Protein 2IN3 (pdb70)

Organism: Nitrosomonas europaea (strain ATCC 19718 / CIP 103999 / KCTC 2705 / NBRC 14298) (NCBI:txid228410)

Sequence (202 aa):
EKPVLWYIADPCSWCWGFAPVIENIRQEEYSSAFLTVKIPGGTNTPLLPEKRAQILHHWHSVHITTGQPFTFENALPEGFIYDTEPACRGVVSVSLIEPEKVFPFFAAIQRAFYVGQEDVAQLAILKKLAVDLGIPESRFTPVFQSDEAKQRTLAGFQRVAQWGISGFPALVVESGTDRYLITTGYRPIEALLRQQLLDTWLQQHG

Foldseek 3Di:
DAWEKEFEDFLQQLVLLCLVLVVVCCVPCVVHYPYAYYAADDDWDDPVNVVVSVVSNVVSCVVRVRDFDPVCARPTVDIPTRQLLLLLLLLCCVVPVVCSSVLSNLLNCCVGPVVDNSSDPVVSQVSCVVVVHHSVSRVVSSPDPVSVVVSVVSNVVCVVVVQDAPRWIWIDDDPDIDTQDRGDDHNVSSCVSVVVCVVVPD

Structure (mmCIF, N/CA/C/O backbone):
data_2IN3
#
_entry.id   2IN3
#
_cell.length_a   48.844
_cell.length_b   59.642
_cell.length_c   84.450
_cell.angle_alpha   90.00
_cell.angle_beta   90.00
_cell.angle_gamma   90.00
#
_symmetry.space_group_name_H-M   'P 21 21 21'
#
loop_
_entity.id
_entity.type
_entity.pdbx_description
1 polymer 'Hypothetical protein'
2 non-polymer 'PHOSPHATE ION'
3 non-polymer 1,2-ETHANEDIOL
4 non-polymer GLYCEROL
5 water water
#
loop_
_atom_site.group_PDB
_atom_site.id
_atom_site.type_symbol
_atom_site.label_atom_id
_atom_site.label_alt_id
_atom_site.label_comp_id
_atom_site.label_asym_id
_atom_site.label_entity_id
_atom_site.label_seq_id
_atom_site.pdbx_PDB_ins_code
_atom_site.Cartn_x
_atom_site.Cartn_y
_atom_site.Cartn_z
_atom_site.occupancy
_atom_site.B_iso_or_equiv
_atom_site.auth_seq_id
_atom_site.auth_comp_id
_atom_site.auth_asym_id
_atom_site.auth_atom_id
_atom_site.pdbx_PDB_model_num
ATOM 1 N N . GLU A 1 6 ? 29.177 29.572 17.296 1.00 54.88 4 GLU A N 1
ATOM 2 C CA . GLU A 1 6 ? 29.213 30.965 16.732 1.00 54.99 4 GLU A CA 1
ATOM 3 C C . GLU A 1 6 ? 30.118 31.912 17.523 1.00 53.60 4 GLU A C 1
ATOM 4 O O . GLU A 1 6 ? 29.837 32.256 18.679 1.00 54.06 4 GLU A O 1
ATOM 10 N N . LYS A 1 7 ? 31.205 32.340 16.888 1.00 51.71 5 LYS A N 1
ATOM 11 C CA . LYS A 1 7 ? 32.147 33.231 17.523 1.00 49.94 5 LYS A CA 1
ATOM 12 C C . LYS A 1 7 ? 31.582 34.634 17.644 1.00 47.90 5 LYS A C 1
ATOM 13 O O . LYS A 1 7 ? 30.865 35.088 16.756 1.00 47.01 5 LYS A O 1
ATOM 19 N N . PRO A 1 8 ? 31.933 35.333 18.741 1.00 46.24 6 PRO A N 1
ATOM 20 C CA . PRO A 1 8 ? 31.642 36.743 18.846 1.00 45.37 6 PRO A CA 1
ATOM 21 C C . PRO A 1 8 ? 32.355 37.481 17.723 1.00 45.12 6 PRO A C 1
ATOM 22 O O . PRO A 1 8 ? 33.374 36.989 17.207 1.00 45.61 6 PRO A O 1
ATOM 26 N N . VAL A 1 9 ? 31.830 38.645 17.357 1.00 43.95 7 VAL A N 1
ATOM 27 C CA . VAL A 1 9 ? 32.407 39.438 16.285 1.00 43.70 7 VAL A CA 1
ATOM 28 C C . VAL A 1 9 ? 33.066 40.627 16.940 1.00 43.23 7 VAL A C 1
ATOM 29 O O . VAL A 1 9 ? 32.492 41.256 17.841 1.00 42.65 7 VAL A O 1
ATOM 33 N N . LEU A 1 10 ? 34.280 40.911 16.500 1.00 43.33 8 LEU A N 1
ATOM 34 C CA . LEU A 1 10 ? 35.007 42.087 16.945 1.00 42.48 8 LEU A CA 1
ATOM 35 C C . LEU A 1 10 ? 34.986 43.027 15.743 1.00 42.56 8 LEU A C 1
ATOM 36 O O . LEU A 1 10 ? 35.631 42.764 14.696 1.00 42.10 8 LEU A O 1
ATOM 41 N N . TRP A 1 11 ? 34.173 44.068 15.871 1.00 41.28 9 TRP A N 1
ATOM 42 C CA . TRP A 1 11 ? 34.077 45.112 14.847 1.00 42.27 9 TRP A CA 1
ATOM 43 C C . TRP A 1 11 ? 35.195 46.151 14.968 1.00 41.99 9 TRP A C 1
ATOM 44 O O . TRP A 1 11 ? 35.324 46.823 16.003 1.00 41.99 9 TRP A O 1
ATOM 55 N N . TYR A 1 12 ? 35.954 46.302 13.898 1.00 41.81 10 TYR A N 1
ATOM 56 C CA . TYR A 1 12 ? 36.923 47.377 13.784 1.00 43.21 10 TYR A CA 1
ATOM 57 C C . TYR A 1 12 ? 36.262 48.542 13.046 1.00 42.42 10 TYR A C 1
ATOM 58 O O . TYR A 1 12 ? 35.949 48.433 11.862 1.00 42.34 10 TYR A O 1
ATOM 67 N N . ILE A 1 13 ? 36.005 49.629 13.778 1.00 41.49 11 ILE A N 1
ATOM 68 C CA . ILE A 1 13 ? 35.246 50.741 13.241 1.00 41.66 11 ILE A CA 1
ATOM 69 C C . ILE A 1 13 ? 36.263 51.811 12.908 1.00 42.42 11 ILE A C 1
ATOM 70 O O . ILE A 1 13 ? 36.875 52.428 13.807 1.00 42.37 11 ILE A O 1
ATOM 75 N N . ALA A 1 14 ? 36.438 52.019 11.614 1.00 42.41 12 ALA A N 1
ATOM 76 C CA . ALA A 1 14 ? 37.591 52.777 11.105 1.00 42.77 12 ALA A CA 1
ATOM 77 C C . ALA A 1 14 ? 37.333 53.310 9.722 1.00 42.53 12 ALA A C 1
ATOM 78 O O . ALA A 1 14 ? 36.445 52.824 9.015 1.00 42.81 12 ALA A O 1
ATOM 80 N N . ASP A 1 15 ? 38.101 54.321 9.358 1.00 42.71 13 ASP A N 1
ATOM 81 C CA . ASP A 1 15 ? 38.045 54.932 8.047 1.00 43.67 13 ASP A CA 1
ATOM 82 C C . ASP A 1 15 ? 39.480 54.968 7.522 1.00 44.06 13 ASP A C 1
ATOM 83 O O . ASP A 1 15 ? 40.382 55.390 8.254 1.00 44.52 13 ASP A O 1
ATOM 88 N N . PRO A 1 16 ? 39.703 54.531 6.264 1.00 44.48 14 PRO A N 1
ATOM 89 C CA . PRO A 1 16 ? 41.033 54.545 5.625 1.00 45.25 14 PRO A CA 1
ATOM 90 C C . PRO A 1 16 ? 41.703 55.938 5.622 1.00 45.97 14 PRO A C 1
ATOM 91 O O . PRO A 1 16 ? 42.931 56.016 5.546 1.00 46.84 14 PRO A O 1
ATOM 103 N N . CYS A 1 18 ? 41.491 58.172 8.122 1.00 45.77 16 CYS A N 1
ATOM 104 C CA . CYS A 1 18 ? 41.700 58.553 9.498 1.00 45.15 16 CYS A CA 1
ATOM 105 C C . CYS A 1 18 ? 43.148 58.185 9.905 1.00 44.23 16 CYS A C 1
ATOM 106 O O . CYS A 1 18 ? 43.543 57.027 9.789 1.00 44.08 16 CYS A O 1
ATOM 109 N N . SER A 1 19 ? 43.939 59.180 10.324 1.00 42.78 17 SER A N 1
ATOM 110 C CA . SER A 1 19 ? 45.379 58.988 10.504 1.00 41.83 17 SER A CA 1
ATOM 111 C C . SER A 1 19 ? 45.683 58.094 11.692 1.00 41.87 17 SER A C 1
ATOM 112 O O . SER A 1 19 ? 46.577 57.281 11.619 1.00 41.53 17 SER A O 1
ATOM 115 N N . TRP A 1 20 ? 44.948 58.243 12.789 1.00 41.94 18 TRP A N 1
ATOM 116 C CA . TRP A 1 20 ? 45.142 57.338 13.933 1.00 42.71 18 TRP A CA 1
ATOM 117 C C . TRP A 1 20 ? 44.749 55.898 13.630 1.00 43.17 18 TRP A C 1
ATOM 118 O O . TRP A 1 20 ? 45.245 54.959 14.290 1.00 43.12 18 TRP A O 1
ATOM 129 N N . CYS A 1 21 ? 43.854 55.713 12.652 1.00 44.13 19 CYS A N 1
ATOM 130 C CA . CYS A 1 21 ? 43.547 54.366 12.142 1.00 43.65 19 CYS A CA 1
ATOM 131 C C . CYS A 1 21 ? 44.784 53.783 11.461 1.00 44.80 19 CYS A C 1
ATOM 132 O O . CYS A 1 21 ? 45.115 52.585 11.656 1.00 44.83 19 CYS A O 1
ATOM 135 N N . TRP A 1 22 ? 45.477 54.593 10.652 1.00 43.19 20 TRP A N 1
ATOM 136 C CA . TRP A 1 22 ? 46.773 54.143 10.103 1.00 43.18 20 TRP A CA 1
ATOM 137 C C . TRP A 1 22 ? 47.804 53.901 11.226 1.00 43.49 20 TRP A C 1
ATOM 138 O O . TRP A 1 22 ? 48.557 52.931 11.177 1.00 42.92 20 TRP A O 1
ATOM 149 N N . GLY A 1 23 ? 47.830 54.757 12.251 1.00 42.10 21 GLY A N 1
ATOM 150 C CA . GLY A 1 23 ? 48.713 54.498 13.406 1.00 42.64 21 GLY A CA 1
ATOM 151 C C . GLY A 1 23 ? 48.426 53.138 14.044 1.00 43.53 21 GLY A C 1
ATOM 152 O O . GLY A 1 23 ? 49.326 52.460 14.556 1.00 42.70 21 GLY A O 1
ATOM 153 N N . PHE A 1 24 ? 47.161 52.754 14.009 1.00 43.36 22 PHE A N 1
ATOM 154 C CA . PHE A 1 24 ? 46.661 51.571 14.715 1.00 44.84 22 PHE A CA 1
ATOM 155 C C . PHE A 1 24 ? 46.733 50.331 13.823 1.00 44.92 22 PHE A C 1
ATOM 156 O O . PHE A 1 24 ? 46.497 49.215 14.308 1.00 46.37 22 PHE A O 1
ATOM 164 N N . ALA A 1 25 ? 47.049 50.503 12.535 1.00 44.76 23 ALA A N 1
ATOM 165 C CA . ALA A 1 25 ? 47.072 49.321 11.627 1.00 46.55 23 ALA A CA 1
ATOM 166 C C . ALA A 1 25 ? 47.941 48.139 12.155 1.00 47.44 23 ALA A C 1
ATOM 167 O O . ALA A 1 25 ? 47.493 46.979 12.098 1.00 48.16 23 ALA A O 1
ATOM 169 N N . PRO A 1 26 ? 49.167 48.412 12.674 1.00 47.27 24 PRO A N 1
ATOM 170 C CA . PRO A 1 26 ? 49.931 47.291 13.242 1.00 46.44 24 PRO A CA 1
ATOM 171 C C . PRO A 1 26 ? 49.267 46.616 14.449 1.00 46.06 24 PRO A C 1
ATOM 172 O O . PRO A 1 26 ? 49.487 45.425 14.687 1.00 44.90 24 PRO A O 1
ATOM 176 N N . VAL A 1 27 ? 48.482 47.374 15.223 1.00 45.94 25 VAL A N 1
ATOM 177 C CA . VAL A 1 27 ? 47.867 46.852 16.447 1.00 44.47 25 VAL A CA 1
ATOM 178 C C . VAL A 1 27 ? 46.707 45.930 16.061 1.00 44.22 25 VAL A C 1
ATOM 179 O O . VAL A 1 27 ? 46.586 44.795 16.541 1.00 43.66 25 VAL A O 1
ATOM 183 N N . ILE A 1 28 ? 45.845 46.396 15.176 1.00 44.67 26 ILE A N 1
ATOM 184 C CA . ILE A 1 28 ? 44.739 45.531 14.739 1.00 45.98 26 ILE A CA 1
ATOM 185 C C . ILE A 1 28 ? 45.230 44.303 13.943 1.00 45.14 26 ILE A C 1
ATOM 186 O O . ILE A 1 28 ? 44.644 43.213 14.050 1.00 44.81 26 ILE A O 1
ATOM 191 N N . GLU A 1 29 ? 46.346 44.433 13.207 1.00 45.81 27 GLU A N 1
ATOM 192 C CA . GLU A 1 29 ? 46.975 43.260 12.551 1.00 46.10 27 GLU A CA 1
ATOM 193 C C . GLU A 1 29 ? 47.361 42.187 13.617 1.00 44.72 27 GLU A C 1
ATOM 194 O O . GLU A 1 29 ? 47.077 40.986 13.452 1.00 43.85 27 GLU A O 1
ATOM 200 N N . ASN A 1 30 ? 48.030 42.626 14.673 1.00 44.08 28 ASN A N 1
ATOM 201 C CA . ASN A 1 30 ? 48.423 41.709 15.742 1.00 44.93 28 ASN A CA 1
ATOM 202 C C . ASN A 1 30 ? 47.225 41.065 16.422 1.00 44.51 28 ASN A C 1
ATOM 203 O O . ASN A 1 30 ? 47.220 39.854 16.673 1.00 43.96 28 ASN A O 1
ATOM 208 N N . ILE A 1 31 ? 46.195 41.877 16.698 1.00 44.41 29 ILE A N 1
ATOM 209 C CA . ILE A 1 31 ? 44.960 41.372 17.305 1.00 44.77 29 ILE A CA 1
ATOM 210 C C . ILE A 1 31 ? 44.332 40.279 16.415 1.00 44.94 29 ILE A C 1
ATOM 211 O O . ILE A 1 31 ? 44.018 39.174 16.887 1.00 44.15 29 ILE A O 1
ATOM 216 N N . ARG A 1 32 ? 44.165 40.584 15.132 1.00 44.83 30 ARG A N 1
ATOM 217 C CA . ARG A 1 32 ? 43.712 39.566 14.143 1.00 47.92 30 ARG A CA 1
ATOM 218 C C . ARG A 1 32 ? 44.572 38.336 14.141 1.00 48.31 30 ARG A C 1
ATOM 219 O O . ARG A 1 32 ? 44.075 37.221 14.009 1.00 50.61 30 ARG A O 1
ATOM 227 N N . GLN A 1 33 ? 45.881 38.510 14.220 1.00 49.48 31 GLN A N 1
ATOM 228 C CA . GLN A 1 33 ? 46.753 37.350 14.184 1.00 50.27 31 GLN A CA 1
ATOM 229 C C . GLN A 1 33 ? 46.551 36.501 15.451 1.00 48.27 31 GLN A C 1
ATOM 230 O O . GLN A 1 33 ? 46.500 35.281 15.351 1.00 50.03 31 GLN A O 1
ATOM 236 N N . GLU A 1 34 ? 46.361 37.150 16.600 1.00 45.16 32 GLU A N 1
ATOM 237 C CA A GLU A 1 34 ? 46.358 36.457 17.883 0.50 44.66 32 GLU A CA 1
ATOM 238 C CA B GLU A 1 34 ? 46.365 36.455 17.896 0.50 44.82 32 GLU A CA 1
ATOM 239 C C . GLU A 1 34 ? 44.985 35.906 18.289 1.00 44.39 32 GLU A C 1
ATOM 240 O O . GLU A 1 34 ? 44.889 34.804 18.865 1.00 42.91 32 GLU A O 1
ATOM 251 N N . TYR A 1 35 ? 43.926 36.652 17.974 1.00 42.12 33 TYR A N 1
ATOM 252 C CA . TYR A 1 35 ? 42.593 36.333 18.476 1.00 42.86 33 TYR A CA 1
ATOM 253 C C . TYR A 1 35 ? 41.612 35.684 17.495 1.00 43.48 33 TYR A C 1
ATOM 254 O O . TYR A 1 35 ? 40.468 35.414 17.874 1.00 44.75 33 TYR A O 1
ATOM 263 N N A SER A 1 36 ? 42.042 35.414 16.263 0.50 43.95 34 SER A N 1
ATOM 264 N N B SER A 1 36 ? 42.060 35.425 16.267 0.50 43.93 34 SER A N 1
ATOM 265 C CA A SER A 1 36 ? 41.090 34.995 15.215 0.50 43.96 34 SER A CA 1
ATOM 266 C CA B SER A 1 36 ? 41.166 34.965 15.191 0.50 44.00 34 SER A CA 1
ATOM 267 C C A SER A 1 36 ? 40.491 33.596 15.387 0.50 44.12 34 SER A C 1
ATOM 268 C C B SER A 1 36 ? 40.401 33.695 15.544 0.50 44.11 34 SER A C 1
ATOM 269 O O A SER A 1 36 ? 39.546 33.228 14.675 0.50 43.82 34 SER A O 1
ATOM 270 O O B SER A 1 36 ? 39.264 33.503 15.100 0.50 44.25 34 SER A O 1
ATOM 275 N N . ALA A 1 37 ? 41.027 32.813 16.321 1.00 44.19 35 ALA A N 1
ATOM 276 C CA . ALA A 1 37 ? 40.412 31.549 16.685 1.00 44.05 35 ALA A CA 1
ATOM 277 C C . ALA A 1 37 ? 39.226 31.760 17.628 1.00 44.73 35 ALA A C 1
ATOM 278 O O . ALA A 1 37 ? 38.392 30.873 17.766 1.00 45.21 35 ALA A O 1
ATOM 280 N N . PHE A 1 38 ? 39.122 32.948 18.217 1.00 44.63 36 PHE A N 1
ATOM 281 C CA . PHE A 1 38 ? 38.176 33.214 19.304 1.00 45.55 36 PHE A CA 1
ATOM 282 C C . PHE A 1 38 ? 37.189 34.344 18.998 1.00 45.32 36 PHE A C 1
ATOM 283 O O . PHE A 1 38 ? 36.109 34.402 19.591 1.00 45.79 36 PHE A O 1
ATOM 291 N N . LEU A 1 39 ? 37.576 35.231 18.085 1.00 44.75 37 LEU A N 1
ATOM 292 C CA . LEU A 1 39 ? 36.751 36.366 17.676 1.00 44.90 37 LEU A CA 1
ATOM 293 C C . LEU A 1 39 ? 36.781 36.476 16.153 1.00 45.75 37 LEU A C 1
ATOM 294 O O . LEU A 1 39 ? 37.829 36.278 15.542 1.00 46.01 37 LEU A O 1
ATOM 299 N N . THR A 1 40 ? 35.645 36.763 15.518 1.00 44.92 38 THR A N 1
ATOM 300 C CA . THR A 1 40 ? 35.692 37.041 14.075 1.00 45.20 38 THR A CA 1
ATOM 301 C C . THR A 1 40 ? 35.871 38.533 13.903 1.00 45.67 38 THR A C 1
ATOM 302 O O . THR A 1 40 ? 35.002 39.303 14.318 1.00 46.18 38 THR A O 1
ATOM 306 N N . VAL A 1 41 ? 36.995 38.934 13.317 1.00 45.23 39 VAL A N 1
ATOM 307 C CA . VAL A 1 41 ? 37.372 40.359 13.286 1.00 44.65 39 VAL A CA 1
ATOM 308 C C . VAL A 1 41 ? 36.933 40.921 11.942 1.00 43.94 39 VAL A C 1
ATOM 309 O O . VAL A 1 41 ? 37.298 40.381 10.892 1.00 42.77 39 VAL A O 1
ATOM 313 N N . LYS A 1 42 ? 36.083 41.952 11.975 1.00 42.77 40 LYS A N 1
ATOM 314 C CA . LYS A 1 42 ? 35.470 42.478 10.742 1.00 43.17 40 LYS A CA 1
ATOM 315 C C . LYS A 1 42 ? 35.565 44.004 10.719 1.00 43.07 40 LYS A C 1
ATOM 316 O O . LYS A 1 42 ? 35.705 44.601 11.754 1.00 43.33 40 LYS A O 1
ATOM 322 N N . ILE A 1 43 ? 35.496 44.631 9.541 1.00 43.40 41 ILE A N 1
ATOM 323 C CA . ILE A 1 43 ? 35.590 46.106 9.482 1.00 43.52 41 ILE A CA 1
ATOM 324 C C . ILE A 1 43 ? 34.191 46.655 9.237 1.00 43.58 41 ILE A C 1
ATOM 325 O O . ILE A 1 43 ? 33.451 46.125 8.394 1.00 41.74 41 ILE A O 1
ATOM 338 N N . PRO A 1 45 ? 33.311 50.263 8.148 1.00 42.13 43 PRO A N 1
ATOM 339 C CA . PRO A 1 45 ? 33.803 51.600 7.795 1.00 41.54 43 PRO A CA 1
ATOM 340 C C . PRO A 1 45 ? 32.914 52.727 8.386 1.00 40.97 43 PRO A C 1
ATOM 341 O O . PRO A 1 45 ? 31.688 52.699 8.236 1.00 40.27 43 PRO A O 1
ATOM 345 N N . GLY A 1 46 ? 33.543 53.691 9.066 1.00 40.46 44 GLY A N 1
ATOM 346 C CA . GLY A 1 46 ? 32.829 54.825 9.691 1.00 41.66 44 GLY A CA 1
ATOM 347 C C . GLY A 1 46 ? 33.838 55.728 10.406 1.00 43.02 44 GLY A C 1
ATOM 348 O O . GLY A 1 46 ? 35.067 55.450 10.392 1.00 44.00 44 GLY A O 1
ATOM 349 N N . GLY A 1 51 ? 31.812 62.141 4.183 1.00 57.42 49 GLY A N 1
ATOM 350 C CA . GLY A 1 51 ? 31.360 62.570 2.846 1.00 57.29 49 GLY A CA 1
ATOM 351 C C . GLY A 1 51 ? 31.374 64.077 2.620 1.00 57.31 49 GLY A C 1
ATOM 352 O O . GLY A 1 51 ? 30.667 64.804 3.319 1.00 57.97 49 GLY A O 1
ATOM 353 N N . THR A 1 52 ? 32.161 64.552 1.640 1.00 56.84 50 THR A N 1
ATOM 354 C CA . THR A 1 52 ? 32.209 65.990 1.285 1.00 55.86 50 THR A CA 1
ATOM 355 C C . THR A 1 52 ? 32.615 66.337 -0.165 1.00 55.31 50 THR A C 1
ATOM 356 O O . THR A 1 52 ? 33.202 65.518 -0.879 1.00 54.87 50 THR A O 1
ATOM 360 N N . ASN A 1 53 ? 32.296 67.567 -0.577 1.00 54.19 51 ASN A N 1
ATOM 361 C CA . ASN A 1 53 ? 32.676 68.076 -1.900 1.00 53.65 51 ASN A CA 1
ATOM 362 C C . ASN A 1 53 ? 33.160 69.519 -1.950 1.00 52.61 51 ASN A C 1
ATOM 363 O O . ASN A 1 53 ? 33.053 70.188 -2.982 1.00 52.57 51 ASN A O 1
ATOM 368 N N . THR A 1 54 ? 33.697 70.000 -0.835 1.00 51.47 52 THR A N 1
ATOM 369 C CA . THR A 1 54 ? 34.284 71.341 -0.787 1.00 50.26 52 THR A CA 1
ATOM 370 C C . THR A 1 54 ? 35.769 71.209 -0.439 1.00 49.24 52 THR A C 1
ATOM 371 O O . THR A 1 54 ? 36.149 70.297 0.302 1.00 48.18 52 THR A O 1
ATOM 375 N N . PRO A 1 55 ? 36.618 72.086 -1.009 1.00 48.19 53 PRO A N 1
ATOM 376 C CA . PRO A 1 55 ? 38.042 72.044 -0.682 1.00 47.68 53 PRO A CA 1
ATOM 377 C C . PRO A 1 55 ? 38.325 72.102 0.818 1.00 46.70 53 PRO A C 1
ATOM 378 O O . PRO A 1 55 ? 37.579 72.713 1.593 1.00 45.66 53 PRO A O 1
ATOM 382 N N . LEU A 1 56 ? 39.392 71.419 1.204 1.00 46.97 54 LEU A N 1
ATOM 383 C CA . LEU A 1 56 ? 39.900 71.424 2.563 1.00 46.25 54 LEU A CA 1
ATOM 384 C C . LEU A 1 56 ? 40.394 72.837 2.916 1.00 45.96 54 LEU A C 1
ATOM 385 O O . LEU A 1 56 ? 41.156 73.438 2.151 1.00 45.68 54 LEU A O 1
ATOM 390 N N . LEU A 1 57 ? 39.925 73.383 4.040 1.00 45.11 55 LEU A N 1
ATOM 391 C CA . LEU A 1 57 ? 40.355 74.709 4.497 1.00 44.03 55 LEU A CA 1
ATOM 392 C C . LEU A 1 57 ? 41.726 74.668 5.196 1.00 43.52 55 LEU A C 1
ATOM 393 O O . LEU A 1 57 ? 42.056 73.669 5.809 1.00 42.89 55 LEU A O 1
ATOM 398 N N . PRO A 1 58 ? 42.524 75.760 5.102 1.00 43.11 56 PRO A N 1
ATOM 399 C CA . PRO A 1 58 ? 43.902 75.781 5.624 1.00 42.82 56 PRO A CA 1
ATOM 400 C C . PRO A 1 58 ? 44.037 75.396 7.095 1.00 42.82 56 PRO A C 1
ATOM 401 O O . PRO A 1 58 ? 44.949 74.644 7.427 1.00 43.18 56 PRO A O 1
ATOM 405 N N . GLU A 1 59 ? 43.163 75.930 7.954 1.00 42.93 57 GLU A N 1
ATOM 406 C CA . GLU A 1 59 ? 43.168 75.636 9.399 1.00 42.64 57 GLU A CA 1
ATOM 407 C C . GLU A 1 59 ? 42.921 74.168 9.662 1.00 41.69 57 GLU A C 1
ATOM 408 O O . GLU A 1 59 ? 43.584 73.543 10.511 1.00 40.30 57 GLU A O 1
ATOM 414 N N . LYS A 1 60 ? 41.949 73.623 8.935 1.00 40.99 58 LYS A N 1
ATOM 415 C CA . LYS A 1 60 ? 41.611 72.207 9.046 1.00 41.02 58 LYS A CA 1
ATOM 416 C C . LYS A 1 60 ? 42.761 71.347 8.528 1.00 40.34 58 LYS A C 1
ATOM 417 O O . LYS A 1 60 ? 43.119 70.328 9.136 1.00 39.60 58 LYS A O 1
ATOM 423 N N . ARG A 1 61 ? 43.364 71.758 7.416 1.00 39.91 59 ARG A N 1
ATOM 424 C CA . ARG A 1 61 ? 44.530 71.016 6.893 1.00 40.04 59 ARG A CA 1
ATOM 425 C C . ARG A 1 61 ? 45.678 70.978 7.931 1.00 39.08 59 ARG A C 1
ATOM 426 O O . ARG A 1 61 ? 46.306 69.951 8.127 1.00 39.40 59 ARG A O 1
ATOM 434 N N . ALA A 1 62 ? 45.943 72.101 8.581 1.00 38.96 60 ALA A N 1
ATOM 435 C CA . ALA A 1 62 ? 47.010 72.136 9.601 1.00 40.07 60 ALA A CA 1
ATOM 436 C C . ALA A 1 62 ? 46.689 71.216 10.787 1.00 40.66 60 ALA A C 1
ATOM 437 O O . ALA A 1 62 ? 47.582 70.577 11.341 1.00 41.32 60 ALA A O 1
ATOM 439 N N . GLN A 1 63 ? 45.422 71.152 11.185 1.00 41.60 61 GLN A N 1
ATOM 440 C CA . GLN A 1 63 ? 45.022 70.232 12.254 1.00 42.95 61 GLN A CA 1
ATOM 441 C C . GLN A 1 63 ? 45.312 68.809 11.847 1.00 42.97 61 GLN A C 1
ATOM 442 O O . GLN A 1 63 ? 45.843 68.027 12.629 1.00 43.16 61 GLN A O 1
ATOM 448 N N . ILE A 1 64 ? 44.949 68.461 10.616 1.00 43.00 62 ILE A N 1
ATOM 449 C CA . ILE A 1 64 ? 45.125 67.092 10.139 1.00 42.91 62 ILE A CA 1
ATOM 450 C C . ILE A 1 64 ? 46.617 66.736 10.101 1.00 42.92 62 ILE A C 1
ATOM 451 O O . ILE A 1 64 ? 47.033 65.662 10.570 1.00 43.18 62 ILE A O 1
ATOM 456 N N . LEU A 1 65 ? 47.428 67.654 9.584 1.00 42.35 63 LEU A N 1
ATOM 457 C CA . LEU A 1 65 ? 48.860 67.400 9.496 1.00 42.38 63 LEU A CA 1
ATOM 458 C C . LEU A 1 65 ? 49.504 67.245 10.890 1.00 41.97 63 LEU A C 1
ATOM 459 O O . LEU A 1 65 ? 50.434 66.477 11.052 1.00 41.73 63 LEU A O 1
ATOM 464 N N . HIS A 1 66 ? 49.003 67.976 11.889 1.00 42.04 64 HIS A N 1
ATOM 465 C CA . HIS A 1 66 ? 49.498 67.797 13.244 1.00 42.47 64 HIS A CA 1
ATOM 466 C C . HIS A 1 66 ? 49.194 66.364 13.694 1.00 43.16 64 HIS A C 1
ATOM 467 O O . HIS A 1 66 ? 50.048 65.722 14.316 1.00 41.51 64 HIS A O 1
ATOM 474 N N . HIS A 1 67 ? 47.993 65.863 13.357 1.00 43.47 65 HIS A N 1
ATOM 475 C CA . HIS A 1 67 ? 47.638 64.472 13.676 1.00 45.06 65 HIS A CA 1
ATOM 476 C C . HIS A 1 67 ? 48.615 63.496 13.003 1.00 45.33 65 HIS A C 1
ATOM 477 O O . HIS A 1 67 ? 49.079 62.561 13.644 1.00 45.20 65 HIS A O 1
ATOM 484 N N . TRP A 1 68 ? 48.952 63.735 11.731 1.00 45.19 66 TRP A N 1
ATOM 485 C CA . TRP A 1 68 ? 49.888 62.871 11.014 1.00 44.47 66 TRP A CA 1
ATOM 486 C C . TRP A 1 68 ? 51.253 62.838 11.707 1.00 44.52 66 TRP A C 1
ATOM 487 O O . TRP A 1 68 ? 51.807 61.783 11.968 1.00 45.53 66 TRP A O 1
ATOM 498 N N . HIS A 1 69 ? 51.804 64.002 12.004 1.00 43.53 67 HIS A N 1
ATOM 499 C CA . HIS A 1 69 ? 53.038 64.052 12.782 1.00 43.88 67 HIS A CA 1
ATOM 500 C C . HIS A 1 69 ? 52.929 63.271 14.114 1.00 44.42 67 HIS A C 1
ATOM 501 O O . HIS A 1 69 ? 53.813 62.472 14.423 1.00 45.42 67 HIS A O 1
ATOM 508 N N . SER A 1 70 ? 51.853 63.482 14.893 1.00 45.50 68 SER A N 1
ATOM 509 C CA . SER A 1 70 ? 51.646 62.735 16.138 1.00 44.77 68 SER A CA 1
ATOM 510 C C . SER A 1 70 ? 51.646 61.248 15.928 1.00 44.70 68 SER A C 1
ATOM 511 O O . SER A 1 70 ? 52.282 60.528 16.706 1.00 44.77 68 SER A O 1
ATOM 514 N N . VAL A 1 71 ? 50.914 60.798 14.905 1.00 45.15 69 VAL A N 1
ATOM 515 C CA . VAL A 1 71 ? 50.823 59.368 14.568 1.00 45.34 69 VAL A CA 1
ATOM 516 C C . VAL A 1 71 ? 52.218 58.839 14.204 1.00 45.05 69 VAL A C 1
ATOM 517 O O . VAL A 1 71 ? 52.662 57.790 14.695 1.00 44.29 69 VAL A O 1
ATOM 521 N N . HIS A 1 72 ? 52.902 59.582 13.345 1.00 44.51 70 HIS A N 1
ATOM 522 C CA . HIS A 1 72 ? 54.223 59.153 12.896 1.00 45.81 70 HIS A CA 1
ATOM 523 C C . HIS A 1 72 ? 55.200 58.983 14.060 1.00 45.75 70 HIS A C 1
ATOM 524 O O . HIS A 1 72 ? 55.844 57.947 14.192 1.00 44.90 70 HIS A O 1
ATOM 531 N N . ILE A 1 73 ? 55.301 59.986 14.930 1.00 45.99 71 ILE A N 1
ATOM 532 C CA . ILE A 1 73 ? 56.307 59.883 15.986 1.00 47.31 71 ILE A CA 1
ATOM 533 C C . ILE A 1 73 ? 55.912 58.908 17.094 1.00 47.07 71 ILE A C 1
ATOM 534 O O . ILE A 1 73 ? 56.780 58.318 17.728 1.00 46.35 71 ILE A O 1
ATOM 539 N N . THR A 1 74 ? 54.609 58.686 17.278 1.00 46.57 72 THR A N 1
ATOM 540 C CA . THR A 1 74 ? 54.098 57.773 18.303 1.00 46.91 72 THR A CA 1
ATOM 541 C C . THR A 1 74 ? 54.181 56.301 17.875 1.00 46.87 72 THR A C 1
ATOM 542 O O . THR A 1 74 ? 54.514 55.417 18.690 1.00 46.43 72 THR A O 1
ATOM 546 N N . THR A 1 75 ? 53.903 56.053 16.608 1.00 46.30 73 THR A N 1
ATOM 547 C CA . THR A 1 75 ? 53.735 54.691 16.101 1.00 46.22 73 THR A CA 1
ATOM 548 C C . THR A 1 75 ? 54.779 54.277 15.072 1.00 47.12 73 THR A C 1
ATOM 549 O O . THR A 1 75 ? 54.913 53.077 14.758 1.00 47.60 73 THR A O 1
ATOM 553 N N . GLY A 1 76 ? 55.474 55.253 14.495 1.00 46.22 74 GLY A N 1
ATOM 554 C CA . GLY A 1 76 ? 56.390 54.932 13.419 1.00 46.71 74 GLY A CA 1
ATOM 555 C C . GLY A 1 76 ? 55.762 54.694 12.054 1.00 46.98 74 GLY A C 1
ATOM 556 O O . GLY A 1 76 ? 56.502 54.437 11.102 1.00 47.30 74 GLY A O 1
ATOM 557 N N . GLN A 1 77 ? 54.426 54.781 11.929 1.00 46.16 75 GLN A N 1
ATOM 558 C CA . GLN A 1 77 ? 53.761 54.559 10.637 1.00 46.96 75 GLN A CA 1
ATOM 559 C C . GLN A 1 77 ? 54.140 55.696 9.686 1.00 47.44 75 GLN A C 1
ATOM 560 O O . GLN A 1 77 ? 54.254 56.830 10.125 1.00 47.67 75 GLN A O 1
ATOM 566 N N . PRO A 1 78 ? 54.434 55.367 8.411 1.00 47.51 76 PRO A N 1
ATOM 567 C CA . PRO A 1 78 ? 55.002 56.379 7.501 1.00 47.63 76 PRO A CA 1
ATOM 568 C C . PRO A 1 78 ? 53.943 57.362 6.944 1.00 47.22 76 PRO A C 1
ATOM 569 O O . PRO A 1 78 ? 52.778 56.999 6.757 1.00 46.78 76 PRO A O 1
ATOM 573 N N . PHE A 1 79 ? 54.380 58.594 6.674 1.00 46.78 77 PHE A N 1
ATOM 574 C CA . PHE A 1 79 ? 53.582 59.597 5.955 1.00 46.63 77 PHE A CA 1
ATOM 575 C C . PHE A 1 79 ? 54.543 60.350 5.047 1.00 46.20 77 PHE A C 1
ATOM 576 O O . PHE A 1 79 ? 55.685 60.555 5.413 1.00 45.82 77 PHE A O 1
ATOM 584 N N . THR A 1 80 ? 54.072 60.753 3.871 1.00 45.74 78 THR A N 1
ATOM 585 C CA . THR A 1 80 ? 54.823 61.650 2.992 1.00 45.69 78 THR A CA 1
ATOM 586 C C . THR A 1 80 ? 54.311 63.054 3.213 1.00 45.59 78 THR A C 1
ATOM 587 O O . THR A 1 80 ? 53.174 63.373 2.879 1.00 44.86 78 THR A O 1
ATOM 591 N N . PHE A 1 81 ? 55.140 63.872 3.854 1.00 45.49 79 PHE A N 1
ATOM 592 C CA . PHE A 1 81 ? 54.705 65.182 4.281 1.00 45.82 79 PHE A CA 1
ATOM 593 C C . PHE A 1 81 ? 54.912 66.197 3.178 1.00 46.68 79 PHE A C 1
ATOM 594 O O . PHE A 1 81 ? 54.173 67.176 3.094 1.00 47.12 79 PHE A O 1
ATOM 602 N N . GLU A 1 82 ? 55.916 65.959 2.336 1.00 47.25 80 GLU A N 1
ATOM 603 C CA . GLU A 1 82 ? 56.242 66.876 1.240 1.00 48.14 80 GLU A CA 1
ATOM 604 C C . GLU A 1 82 ? 55.046 66.957 0.282 1.00 47.59 80 GLU A C 1
ATOM 605 O O . GLU A 1 82 ? 54.575 65.939 -0.219 1.00 47.57 80 GLU A O 1
ATOM 611 N N . ASN A 1 83 ? 54.566 68.179 0.054 1.00 47.30 81 ASN A N 1
ATOM 612 C CA . ASN A 1 83 ? 53.357 68.452 -0.739 1.00 47.87 81 ASN A CA 1
ATOM 613 C C . ASN A 1 83 ? 52.073 67.711 -0.340 1.00 47.23 81 ASN A C 1
ATOM 614 O O . ASN A 1 83 ? 51.176 67.548 -1.163 1.00 47.77 81 ASN A O 1
ATOM 619 N N . ALA A 1 84 ? 51.994 67.287 0.922 1.00 46.95 82 ALA A N 1
ATOM 620 C CA . ALA A 1 84 ? 50.778 66.695 1.504 1.00 46.39 82 ALA A CA 1
ATOM 621 C C . ALA A 1 84 ? 49.558 67.595 1.333 1.00 46.83 82 ALA A C 1
ATOM 622 O O . ALA A 1 84 ? 49.653 68.836 1.422 1.00 45.45 82 ALA A O 1
ATOM 624 N N . LEU A 1 85 ? 48.415 66.955 1.072 1.00 46.44 83 LEU A N 1
ATOM 625 C CA . LEU A 1 85 ? 47.121 67.641 1.026 1.00 47.06 83 LEU A CA 1
ATOM 626 C C . LEU A 1 85 ? 47.183 68.992 0.303 1.00 47.11 83 LEU A C 1
ATOM 627 O O . LEU A 1 85 ? 46.983 70.032 0.941 1.00 47.36 83 LEU A O 1
ATOM 632 N N . PRO A 1 86 ? 47.436 68.983 -1.030 1.00 47.65 84 PRO A N 1
ATOM 633 C CA . PRO A 1 86 ? 47.600 70.225 -1.795 1.00 47.72 84 PRO A CA 1
ATOM 634 C C . PRO A 1 86 ? 46.292 70.991 -1.812 1.00 48.22 84 PRO A C 1
ATOM 635 O O . PRO A 1 86 ? 45.233 70.386 -1.669 1.00 47.87 84 PRO A O 1
ATOM 639 N N . GLU A 1 87 ? 46.351 72.306 -1.993 1.00 48.31 85 GLU A N 1
ATOM 640 C CA . GLU A 1 87 ? 45.125 73.092 -1.989 1.00 49.12 85 GLU A CA 1
ATOM 641 C C . GLU A 1 87 ? 44.257 72.682 -3.184 1.00 49.02 85 GLU A C 1
ATOM 642 O O . GLU A 1 87 ? 44.749 72.499 -4.306 1.00 49.03 85 GLU A O 1
ATOM 648 N N . GLY A 1 88 ? 42.968 72.514 -2.921 1.00 48.84 86 GLY A N 1
ATOM 649 C CA . GLY A 1 88 ? 42.048 72.044 -3.934 1.00 48.63 86 GLY A CA 1
ATOM 650 C C . GLY A 1 88 ? 41.657 70.620 -3.624 1.00 48.65 86 GLY A C 1
ATOM 651 O O . GLY A 1 88 ? 40.656 70.124 -4.132 1.00 48.65 86 GLY A O 1
ATOM 652 N N . PHE A 1 89 ? 42.444 69.954 -2.780 1.00 48.24 87 PHE A N 1
ATOM 653 C CA . PHE A 1 89 ? 42.142 68.591 -2.402 1.00 48.60 87 PHE A CA 1
ATOM 654 C C . PHE A 1 89 ? 40.812 68.543 -1.656 1.00 48.37 87 PHE A C 1
ATOM 655 O O . PHE A 1 89 ? 40.553 69.377 -0.775 1.00 48.49 87 PHE A O 1
ATOM 663 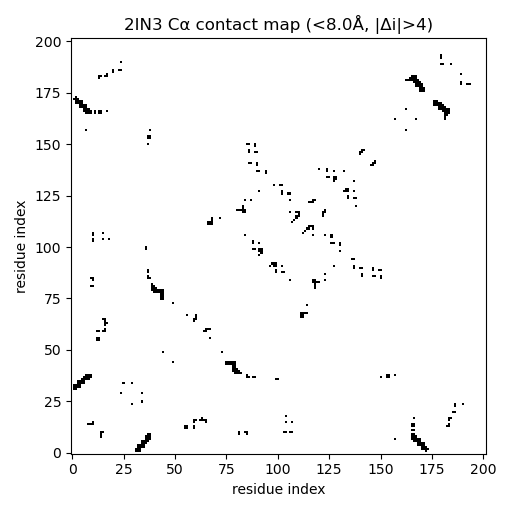N N . ILE A 1 90 ? 39.977 67.575 -2.027 1.00 47.83 88 ILE A N 1
ATOM 664 C CA . ILE A 1 90 ? 38.666 67.398 -1.417 1.00 47.80 88 ILE A CA 1
ATOM 665 C C . ILE A 1 90 ? 38.715 66.135 -0.550 1.00 48.10 88 ILE A C 1
ATOM 666 O O . ILE A 1 90 ? 38.975 65.032 -1.043 1.00 48.15 88 ILE A O 1
ATOM 671 N N . TYR A 1 91 ? 38.469 66.311 0.740 1.00 47.79 89 TYR A N 1
ATOM 672 C CA . TYR A 1 91 ? 38.628 65.241 1.717 1.00 48.03 89 TYR A CA 1
ATOM 673 C C . TYR A 1 91 ? 37.345 64.371 1.830 1.00 48.33 89 TYR A C 1
ATOM 674 O O . TYR A 1 91 ? 36.688 64.336 2.883 1.00 47.55 89 TYR A O 1
ATOM 683 N N . ASP A 1 92 ? 37.004 63.682 0.735 1.00 48.35 90 ASP A N 1
ATOM 684 C CA . ASP A 1 92 ? 35.814 62.827 0.666 1.00 48.61 90 ASP A CA 1
ATOM 685 C C . ASP A 1 92 ? 36.131 61.388 1.055 1.00 48.91 90 ASP A C 1
ATOM 686 O O . ASP A 1 92 ? 36.757 60.642 0.283 1.00 49.77 90 ASP A O 1
ATOM 691 N N . THR A 1 93 ? 35.704 60.994 2.250 1.00 48.67 91 THR A N 1
ATOM 692 C CA . THR A 1 93 ? 36.049 59.678 2.780 1.00 48.73 91 THR A CA 1
ATOM 693 C C . THR A 1 93 ? 35.088 58.553 2.333 1.00 47.61 91 THR A C 1
ATOM 694 O O . THR A 1 93 ? 35.382 57.373 2.530 1.00 47.78 91 THR A O 1
ATOM 698 N N . GLU A 1 94 ? 33.971 58.892 1.701 1.00 46.15 92 GLU A N 1
ATOM 699 C CA . GLU A 1 94 ? 32.975 57.871 1.383 1.00 46.05 92 GLU A CA 1
ATOM 700 C C . GLU A 1 94 ? 33.404 56.819 0.349 1.00 45.56 92 GLU A C 1
ATOM 701 O O . GLU A 1 94 ? 33.110 55.624 0.540 1.00 45.45 92 GLU A O 1
ATOM 707 N N . PRO A 1 95 ? 33.998 57.244 -0.797 1.00 45.89 93 PRO A N 1
ATOM 708 C CA . PRO A 1 95 ? 34.374 56.214 -1.770 1.00 45.43 93 PRO A CA 1
ATOM 709 C C . PRO A 1 95 ? 35.343 55.139 -1.249 1.00 44.97 93 PRO A C 1
ATOM 710 O O . PRO A 1 95 ? 35.161 53.974 -1.576 1.00 45.16 93 PRO A O 1
ATOM 714 N N . ALA A 1 96 ? 36.336 55.520 -0.442 1.00 45.00 94 ALA A N 1
ATOM 715 C CA . ALA A 1 96 ? 37.267 54.538 0.083 1.00 45.57 94 ALA A CA 1
ATOM 716 C C . ALA A 1 96 ? 36.522 53.592 1.030 1.00 45.37 94 ALA A C 1
ATOM 717 O O . ALA A 1 96 ? 36.749 52.387 0.998 1.00 45.66 94 ALA A O 1
ATOM 719 N N . CYS A 1 97 ? 35.662 54.134 1.881 1.00 45.02 95 CYS A N 1
ATOM 720 C CA . CYS A 1 97 ? 34.805 53.271 2.728 1.00 45.01 95 CYS A CA 1
ATOM 721 C C . CYS A 1 97 ? 33.987 52.279 1.886 1.00 44.84 95 CYS A C 1
ATOM 722 O O . CYS A 1 97 ? 33.930 51.081 2.192 1.00 44.26 95 CYS A O 1
ATOM 725 N N . ARG A 1 98 ? 33.342 52.781 0.820 1.00 44.07 96 ARG A N 1
ATOM 726 C CA . ARG A 1 98 ? 32.609 51.944 -0.106 1.00 45.13 96 ARG A CA 1
ATOM 727 C C . ARG A 1 98 ? 33.489 50.886 -0.807 1.00 44.83 96 ARG A C 1
ATOM 728 O O . ARG A 1 98 ? 33.003 49.805 -1.150 1.00 46.06 96 ARG A O 1
ATOM 736 N N . GLY A 1 99 ? 34.762 51.188 -1.023 1.00 45.63 97 GLY A N 1
ATOM 737 C CA . GLY A 1 99 ? 35.655 50.203 -1.664 1.00 44.48 97 GLY A CA 1
ATOM 738 C C . GLY A 1 99 ? 35.860 49.025 -0.737 1.00 44.24 97 GLY A C 1
ATOM 739 O O . GLY A 1 99 ? 35.845 47.857 -1.162 1.00 44.62 97 GLY A O 1
ATOM 740 N N . VAL A 1 100 ? 36.037 49.347 0.535 1.00 44.12 98 VAL A N 1
ATOM 741 C CA . VAL A 1 100 ? 36.227 48.334 1.579 1.00 44.13 98 VAL A CA 1
ATOM 742 C C . VAL A 1 100 ? 34.945 47.442 1.673 1.00 43.15 98 VAL A C 1
ATOM 743 O O . VAL A 1 100 ? 35.040 46.217 1.666 1.00 43.63 98 VAL A O 1
ATOM 747 N N . VAL A 1 101 ? 33.768 48.070 1.709 1.00 42.68 99 VAL A N 1
ATOM 748 C CA . VAL A 1 101 ? 32.482 47.367 1.767 1.00 42.64 99 VAL A CA 1
ATOM 749 C C . VAL A 1 101 ? 32.385 46.430 0.563 1.00 42.56 99 VAL A C 1
ATOM 750 O O . VAL A 1 101 ? 31.995 45.270 0.716 1.00 43.45 99 VAL A O 1
ATOM 754 N N . SER A 1 102 ? 32.740 46.942 -0.620 1.00 43.52 100 SER A N 1
ATOM 755 C CA . SER A 1 102 ? 32.738 46.162 -1.847 1.00 44.74 100 SER A CA 1
ATOM 756 C C . SER A 1 102 ? 33.584 44.884 -1.772 1.00 45.39 100 SER A C 1
ATOM 757 O O . SER A 1 102 ? 33.124 43.815 -2.183 1.00 45.73 100 SER A O 1
ATOM 760 N N . VAL A 1 103 ? 34.807 45.003 -1.252 1.00 45.10 101 VAL A N 1
ATOM 761 C CA . VAL A 1 103 ? 35.695 43.853 -1.123 1.00 45.40 101 VAL A CA 1
ATOM 762 C C . VAL A 1 103 ? 35.116 42.848 -0.104 1.00 45.01 101 VAL A C 1
ATOM 763 O O . VAL A 1 103 ? 35.240 41.630 -0.273 1.00 44.83 101 VAL A O 1
ATOM 767 N N . SER A 1 104 ? 34.441 43.350 0.922 1.00 45.08 102 SER A N 1
ATOM 768 C CA . SER A 1 104 ? 33.764 42.466 1.877 1.00 45.98 102 SER A CA 1
ATOM 769 C C . SER A 1 104 ? 32.699 41.566 1.211 1.00 46.45 102 SER A C 1
ATOM 770 O O . SER A 1 104 ? 32.459 40.460 1.696 1.00 47.36 102 SER A O 1
ATOM 773 N N . LEU A 1 105 ? 32.074 42.042 0.125 1.00 45.28 103 LEU A N 1
ATOM 774 C CA . LEU A 1 105 ? 31.071 41.286 -0.637 1.00 45.56 103 LEU A CA 1
ATOM 775 C C . LEU A 1 105 ? 31.726 40.313 -1.628 1.00 46.06 103 LEU A C 1
ATOM 776 O O . LEU A 1 105 ? 31.135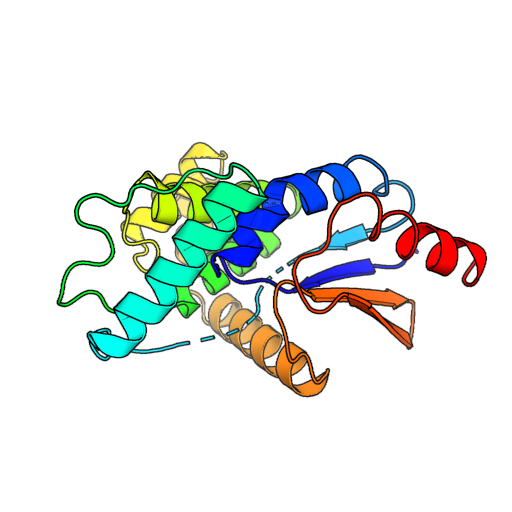 39.278 -2.001 1.00 46.67 103 LEU A O 1
ATOM 781 N N . ILE A 1 106 ? 32.921 40.668 -2.077 1.00 46.64 104 ILE A N 1
ATOM 782 C CA . ILE A 1 106 ? 33.659 39.870 -3.053 1.00 48.35 104 ILE A CA 1
ATOM 783 C C .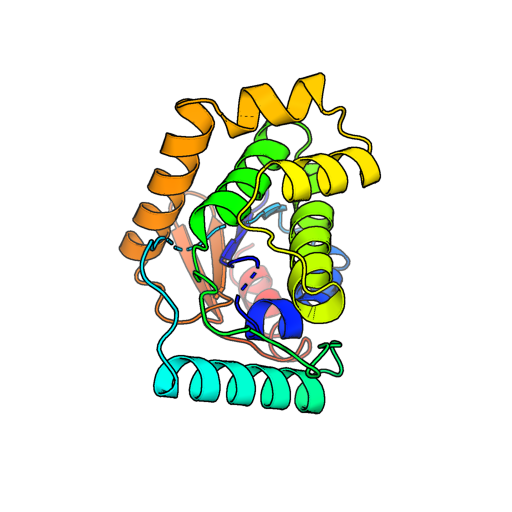 ILE A 1 106 ? 34.529 38.782 -2.395 1.00 48.85 104 ILE A C 1
ATOM 784 O O . ILE A 1 106 ? 34.398 37.590 -2.719 1.00 48.74 104 ILE A O 1
ATOM 789 N N . GLU A 1 107 ? 35.435 39.201 -1.516 1.00 49.18 105 GLU A N 1
ATOM 790 C CA . GLU A 1 107 ? 36.374 38.277 -0.864 1.00 50.40 105 GLU A CA 1
ATOM 791 C C . GLU A 1 107 ? 36.645 38.793 0.549 1.00 49.57 105 GLU A C 1
ATOM 792 O O . GLU A 1 107 ? 37.580 39.569 0.750 1.00 50.03 105 GLU A O 1
ATOM 798 N N . PRO A 1 108 ? 35.819 38.374 1.537 1.00 49.18 106 PRO A N 1
ATOM 799 C CA . PRO A 1 108 ? 35.964 38.827 2.927 1.00 48.98 106 PRO A CA 1
ATOM 800 C C . PRO A 1 108 ? 37.391 38.738 3.487 1.00 48.78 106 PRO A C 1
ATOM 801 O O . PRO A 1 108 ? 37.786 39.580 4.285 1.00 47.95 106 PRO A O 1
ATOM 805 N N . GLU A 1 109 ? 38.156 37.733 3.050 1.00 48.57 107 GLU A N 1
ATOM 806 C CA . GLU A 1 109 ? 39.528 37.507 3.515 1.00 48.98 107 GLU A CA 1
ATOM 807 C C . GLU A 1 109 ? 40.475 38.638 3.090 1.00 47.55 107 GLU A C 1
ATOM 808 O O . GLU A 1 109 ? 41.551 38.809 3.675 1.00 48.04 107 GLU A O 1
ATOM 814 N N . LYS A 1 110 ? 40.050 39.430 2.101 1.00 46.36 108 LYS A N 1
ATOM 815 C CA . LYS A 1 110 ? 40.875 40.520 1.563 1.00 45.66 108 LYS A CA 1
ATOM 816 C C . LYS A 1 110 ? 40.500 41.909 2.063 1.00 45.36 108 LYS A C 1
ATOM 817 O O . LYS A 1 110 ? 41.124 42.913 1.656 1.00 44.97 108 LYS A O 1
ATOM 823 N N . VAL A 1 111 ? 39.524 41.966 2.966 1.00 44.62 109 VAL A N 1
ATOM 824 C CA . VAL A 1 111 ? 39.078 43.249 3.536 1.00 44.65 109 VAL A CA 1
ATOM 825 C C . VAL A 1 111 ? 40.181 44.026 4.310 1.00 45.64 109 VAL A C 1
ATOM 826 O O . VAL A 1 111 ? 40.399 45.228 4.062 1.00 44.94 109 VAL A O 1
ATOM 830 N N . PHE A 1 112 ? 40.831 43.390 5.281 1.00 45.43 110 PHE A N 1
ATOM 831 C CA . PHE A 1 112 ? 41.887 44.108 6.012 1.00 46.35 110 PHE A CA 1
ATOM 832 C C . PHE A 1 112 ? 43.098 44.511 5.128 1.00 45.83 110 PHE A C 1
ATOM 833 O O . PHE A 1 112 ? 43.579 45.660 5.209 1.00 46.45 110 PHE A O 1
ATOM 841 N N . PRO A 1 113 ? 43.588 43.594 4.293 1.00 46.66 111 PRO A N 1
ATOM 842 C CA . PRO A 1 113 ? 44.638 43.988 3.323 1.00 46.34 111 PRO A CA 1
ATOM 843 C C . PRO A 1 113 ? 44.224 45.147 2.401 1.00 46.17 111 PRO A C 1
ATOM 844 O O . PRO A 1 113 ? 45.050 46.028 2.148 1.00 46.02 111 PRO A O 1
ATOM 848 N N . PHE A 1 114 ? 42.976 45.159 1.907 1.00 44.73 112 PHE A N 1
ATOM 849 C CA . PHE A 1 114 ? 42.519 46.269 1.047 1.00 44.41 112 PHE A CA 1
ATOM 850 C C . PHE A 1 114 ? 42.446 47.626 1.787 1.00 44.53 112 PHE A C 1
ATOM 851 O O . PHE A 1 114 ? 42.866 48.663 1.260 1.00 44.70 112 PHE A O 1
ATOM 859 N N . PHE A 1 115 ? 41.933 47.607 3.011 1.00 43.95 113 PHE A N 1
ATOM 860 C CA . PHE A 1 115 ? 41.855 48.798 3.855 1.00 44.49 113 PHE A CA 1
ATOM 861 C C . PHE A 1 115 ? 43.296 49.358 4.025 1.00 44.58 113 PHE A C 1
ATOM 862 O O . PHE A 1 115 ? 43.557 50.579 3.873 1.00 44.27 113 PHE A O 1
ATOM 870 N N . ALA A 1 116 ? 44.224 48.474 4.367 1.00 44.29 114 ALA A N 1
ATOM 871 C CA . ALA A 1 116 ? 45.633 48.890 4.606 1.00 45.14 114 ALA A CA 1
ATOM 872 C C . ALA A 1 116 ? 46.246 49.428 3.314 1.00 45.37 114 ALA A C 1
ATOM 873 O O . ALA A 1 116 ? 46.944 50.426 3.341 1.00 45.96 114 ALA A O 1
ATOM 875 N N . ALA A 1 117 ? 45.951 48.776 2.182 1.00 45.77 115 ALA A N 1
ATOM 876 C CA . ALA A 1 117 ? 46.453 49.197 0.877 1.00 45.21 115 ALA A CA 1
ATOM 877 C C . ALA A 1 117 ? 46.004 50.626 0.552 1.00 45.70 115 ALA A C 1
ATOM 878 O O . ALA A 1 117 ? 46.804 51.408 0.041 1.00 46.56 115 ALA A O 1
ATOM 880 N N . ILE A 1 118 ? 44.747 50.963 0.860 1.00 44.89 116 ILE A N 1
ATOM 881 C CA . ILE A 1 118 ? 44.213 52.324 0.680 1.00 44.44 116 ILE A CA 1
ATOM 882 C C . ILE A 1 118 ? 44.972 53.328 1.567 1.00 44.74 116 ILE A C 1
ATOM 883 O O . ILE A 1 118 ? 45.418 54.366 1.097 1.00 42.62 116 ILE A O 1
ATOM 888 N N . GLN A 1 119 ? 45.177 52.969 2.825 1.00 43.67 117 GLN A N 1
ATOM 889 C CA . GLN A 1 119 ? 45.856 53.872 3.761 1.00 45.17 117 GLN A CA 1
ATOM 890 C C . GLN A 1 119 ? 47.286 54.183 3.311 1.00 44.81 117 GLN A C 1
ATOM 891 O O . GLN A 1 119 ? 47.756 55.324 3.419 1.00 45.12 117 GLN A O 1
ATOM 897 N N . ARG A 1 120 ? 47.983 53.168 2.818 1.00 44.49 118 ARG A N 1
ATOM 898 C CA . ARG A 1 120 ? 49.355 53.361 2.388 1.00 45.46 118 ARG A CA 1
ATOM 899 C C . ARG A 1 120 ? 49.381 54.223 1.120 1.00 45.74 118 ARG A C 1
ATOM 900 O O . ARG A 1 120 ? 50.256 55.108 0.980 1.00 45.89 118 ARG A O 1
ATOM 908 N N . ALA A 1 121 ? 48.428 53.968 0.221 1.00 44.93 119 ALA A N 1
ATOM 909 C CA . ALA A 1 121 ? 48.382 54.672 -1.049 1.00 45.20 119 ALA A CA 1
ATOM 910 C C . ALA A 1 121 ? 48.112 56.152 -0.805 1.00 45.03 119 ALA A C 1
ATOM 911 O O . ALA A 1 121 ? 48.605 57.005 -1.538 1.00 44.59 119 ALA A O 1
ATOM 913 N N . PHE A 1 122 ? 47.282 56.427 0.196 1.00 44.58 120 PHE A N 1
ATOM 914 C CA . PHE A 1 122 ? 46.949 57.778 0.573 1.00 45.29 120 PHE A CA 1
ATOM 915 C C . PHE A 1 122 ? 48.080 58.474 1.360 1.00 45.49 120 PHE A C 1
ATOM 916 O O . PHE A 1 122 ? 48.617 59.499 0.912 1.00 44.62 120 PHE A O 1
ATOM 924 N N . TYR A 1 123 ? 48.446 57.917 2.512 1.00 45.18 121 TYR A N 1
ATOM 925 C CA . TYR A 1 123 ? 49.409 58.599 3.395 1.00 45.98 121 TYR A CA 1
ATOM 926 C C . TYR A 1 123 ? 50.833 58.640 2.857 1.00 46.19 121 TYR A C 1
ATOM 927 O O . TYR A 1 123 ? 51.549 59.645 3.035 1.00 46.28 121 TYR A O 1
ATOM 936 N N . VAL A 1 124 ? 51.235 57.576 2.169 1.00 45.55 122 VAL A N 1
ATOM 937 C CA . VAL A 1 124 ? 52.590 57.481 1.632 1.00 45.39 122 VAL A CA 1
ATOM 938 C C . VAL A 1 124 ? 52.577 57.812 0.155 1.00 45.33 122 VAL A C 1
ATOM 939 O O . VAL A 1 124 ? 53.349 58.656 -0.295 1.00 44.79 122 VAL A O 1
ATOM 943 N N . GLY A 1 125 ? 51.682 57.170 -0.590 1.00 44.85 123 GLY A N 1
ATOM 944 C CA . GLY A 1 125 ? 51.654 57.323 -2.044 1.00 45.70 123 GLY A CA 1
ATOM 945 C C . GLY A 1 125 ? 51.132 58.685 -2.480 1.00 46.19 123 GLY A C 1
ATOM 946 O O . GLY A 1 125 ? 51.373 59.105 -3.609 1.00 46.42 123 GLY A O 1
ATOM 947 N N . GLN A 1 126 ? 50.402 59.367 -1.585 1.00 46.57 124 GLN A N 1
ATOM 948 C CA . GLN A 1 126 ? 49.719 60.636 -1.902 1.00 47.06 124 GLN A CA 1
ATOM 949 C C . GLN A 1 126 ? 48.710 60.465 -3.028 1.00 47.81 124 GLN A C 1
ATOM 950 O O . GLN A 1 126 ? 48.520 61.366 -3.870 1.00 47.95 124 GLN A O 1
ATOM 956 N N . GLU A 1 127 ? 48.093 59.291 -3.081 1.00 47.86 125 GLU A N 1
ATOM 957 C CA . GLU A 1 127 ? 47.167 58.999 -4.153 1.00 49.11 125 GLU A CA 1
ATOM 958 C C . GLU A 1 127 ? 45.780 59.448 -3.726 1.00 49.06 125 GLU A C 1
ATOM 959 O O . GLU A 1 127 ? 45.473 59.463 -2.531 1.00 48.19 125 GLU A O 1
ATOM 965 N N . ASP A 1 128 ? 44.967 59.843 -4.700 1.00 49.13 126 ASP A N 1
ATOM 966 C CA . ASP A 1 128 ? 43.620 60.295 -4.407 1.00 49.59 126 ASP A CA 1
ATOM 967 C C . ASP A 1 128 ? 42.725 59.072 -4.311 1.00 49.09 126 ASP A C 1
ATOM 968 O O . ASP A 1 128 ? 42.114 58.638 -5.292 1.00 48.73 126 ASP A O 1
ATOM 973 N N . VAL A 1 129 ? 42.673 58.517 -3.102 1.00 50.32 127 VAL A N 1
ATOM 974 C CA . VAL A 1 129 ? 41.930 57.288 -2.827 1.00 50.44 127 VAL A CA 1
ATOM 975 C C . VAL A 1 129 ? 40.411 57.474 -2.782 1.00 51.13 127 VAL A C 1
ATOM 976 O O . VAL A 1 129 ? 39.660 56.502 -2.621 1.00 51.07 127 VAL A O 1
ATOM 980 N N . ALA A 1 130 ? 39.968 58.716 -2.979 1.00 51.32 128 ALA A N 1
ATOM 981 C CA . ALA A 1 130 ? 38.561 58.997 -3.300 1.00 51.61 128 ALA A CA 1
ATOM 982 C C . ALA A 1 130 ? 38.152 58.607 -4.732 1.00 51.79 128 ALA A C 1
ATOM 983 O O . ALA A 1 130 ? 36.956 58.581 -5.042 1.00 52.09 128 ALA A O 1
ATOM 985 N N . GLN A 1 131 ? 39.126 58.306 -5.604 1.00 51.65 129 GLN A N 1
ATOM 986 C CA . GLN A 1 131 ? 38.845 57.978 -7.005 1.00 51.20 129 GLN A CA 1
ATOM 987 C C . GLN A 1 131 ? 38.792 56.480 -7.313 1.00 50.68 129 GLN A C 1
ATOM 988 O O . GLN A 1 131 ? 39.653 55.721 -6.879 1.00 50.11 129 GLN A O 1
ATOM 994 N N . LEU A 1 132 ? 37.803 56.078 -8.113 1.00 49.89 130 LEU A N 1
ATOM 995 C CA . LEU A 1 132 ? 37.667 54.683 -8.556 1.00 49.63 130 LEU A CA 1
ATOM 996 C C . LEU A 1 132 ? 38.948 54.168 -9.233 1.00 49.30 130 LEU A C 1
ATOM 997 O O . LEU A 1 132 ? 39.384 53.038 -8.981 1.00 49.41 130 LEU A O 1
ATOM 1002 N N . ALA A 1 133 ? 39.545 55.005 -10.076 1.00 48.41 131 ALA A N 1
ATOM 1003 C CA . ALA A 1 133 ? 40.756 54.639 -10.805 1.00 48.07 131 ALA A CA 1
ATOM 1004 C C . ALA A 1 133 ? 41.820 54.143 -9.833 1.00 47.25 131 ALA A C 1
ATOM 1005 O O . ALA A 1 133 ? 42.446 53.099 -10.053 1.00 47.36 131 ALA A O 1
ATOM 1007 N N . ILE A 1 134 ? 41.986 54.872 -8.733 1.00 46.57 132 ILE A N 1
ATOM 1008 C CA . ILE A 1 134 ? 42.919 54.484 -7.699 1.00 45.29 132 ILE A CA 1
ATOM 1009 C C . ILE A 1 134 ? 42.497 53.202 -6.975 1.00 45.32 132 ILE A C 1
ATOM 1010 O O . ILE A 1 134 ? 43.307 52.266 -6.831 1.00 44.70 132 ILE A O 1
ATOM 1015 N N . LEU A 1 135 ? 41.232 53.143 -6.549 1.00 44.92 133 LEU A N 1
ATOM 1016 C CA . LEU A 1 135 ? 40.724 52.009 -5.786 1.00 44.47 133 LEU A CA 1
ATOM 1017 C C . LEU A 1 135 ? 40.788 50.667 -6.540 1.00 44.44 133 LEU A C 1
ATOM 1018 O O . LEU A 1 135 ? 41.157 49.640 -5.949 1.00 43.66 133 LEU A O 1
ATOM 1023 N N . LYS A 1 136 ? 40.420 50.669 -7.821 1.00 45.31 134 LYS A N 1
ATOM 1024 C CA . LYS A 1 136 ? 40.418 49.437 -8.625 1.00 45.82 134 LYS A CA 1
ATOM 1025 C C . LYS A 1 136 ? 41.831 48.884 -8.839 1.00 46.03 134 LYS A C 1
ATOM 1026 O O . LYS A 1 136 ? 42.056 47.664 -8.865 1.00 46.34 134 LYS A O 1
ATOM 1032 N N . LYS A 1 137 ? 42.796 49.785 -8.959 1.00 45.76 135 LYS A N 1
ATOM 1033 C CA . LYS A 1 137 ? 44.188 49.394 -9.057 1.00 46.01 135 LYS A CA 1
ATOM 1034 C C . LYS A 1 137 ? 44.630 48.637 -7.785 1.00 44.90 135 LYS A C 1
ATOM 1035 O O . LYS A 1 137 ? 45.283 47.595 -7.879 1.00 43.60 135 LYS A O 1
ATOM 1041 N N . LEU A 1 138 ? 44.238 49.140 -6.609 1.00 43.00 136 LEU A N 1
ATOM 1042 C CA . LEU A 1 138 ? 44.581 48.496 -5.351 1.00 43.27 136 LEU A CA 1
ATOM 1043 C C . LEU A 1 138 ? 43.953 47.106 -5.216 1.00 43.23 136 LEU A C 1
ATOM 1044 O O . LEU A 1 138 ? 44.608 46.159 -4.728 1.00 44.19 136 LEU A O 1
ATOM 1049 N N . ALA A 1 139 ? 42.705 46.977 -5.666 1.00 42.70 137 ALA A N 1
ATOM 1050 C CA . ALA A 1 139 ? 42.003 45.696 -5.674 1.00 42.08 137 ALA A CA 1
ATOM 1051 C C . ALA A 1 139 ? 42.708 44.665 -6.613 1.00 41.80 137 ALA A C 1
ATOM 1052 O O . ALA A 1 139 ? 42.912 43.502 -6.244 1.00 40.72 137 ALA A O 1
ATOM 1054 N N . VAL A 1 140 ? 43.130 45.129 -7.781 1.00 41.37 138 VAL A N 1
ATOM 1055 C CA . VAL A 1 140 ? 43.922 44.302 -8.716 1.00 42.88 138 VAL A CA 1
ATOM 1056 C C . VAL A 1 140 ? 45.213 43.779 -8.073 1.00 43.44 138 VAL A C 1
ATOM 1057 O O . VAL A 1 140 ? 45.581 42.622 -8.287 1.00 42.64 138 VAL A O 1
ATOM 1061 N N . ASP A 1 141 ? 45.886 44.621 -7.275 1.00 43.20 139 ASP A N 1
ATOM 1062 C CA . ASP A 1 141 ? 47.145 44.241 -6.621 1.00 44.55 139 ASP A CA 1
ATOM 1063 C C . ASP A 1 141 ? 46.899 43.066 -5.646 1.00 44.16 139 ASP A C 1
ATOM 1064 O O . ASP A 1 141 ? 47.798 42.257 -5.376 1.00 44.03 139 ASP A O 1
ATOM 1069 N N . LEU A 1 142 ? 45.672 42.992 -5.127 1.00 43.33 140 LEU A N 1
ATOM 1070 C CA . LEU A 1 142 ? 45.273 41.959 -4.164 1.00 43.16 140 LEU A CA 1
ATOM 1071 C C . LEU A 1 142 ? 44.573 40.748 -4.813 1.00 43.65 140 LEU A C 1
ATOM 1072 O O . LEU A 1 142 ? 44.055 39.869 -4.120 1.00 43.81 140 LEU A O 1
ATOM 1077 N N . GLY A 1 143 ? 44.557 40.714 -6.131 1.00 42.47 141 GLY A N 1
ATOM 1078 C CA . GLY A 1 143 ? 44.032 39.546 -6.839 1.00 43.18 141 GLY A CA 1
ATOM 1079 C C . GLY A 1 143 ? 42.542 39.640 -7.130 1.00 43.69 141 GLY A C 1
ATOM 1080 O O . GLY A 1 143 ? 41.933 38.664 -7.578 1.00 44.28 141 GLY A O 1
ATOM 1081 N N . ILE A 1 144 ? 41.962 40.818 -6.924 1.00 44.03 142 ILE A N 1
ATOM 1082 C CA . ILE A 1 144 ? 40.559 41.049 -7.264 1.00 45.24 142 ILE A CA 1
ATOM 1083 C C . ILE A 1 144 ? 40.466 41.750 -8.622 1.00 45.88 142 ILE A C 1
ATOM 1084 O O . ILE A 1 144 ? 40.836 42.925 -8.734 1.00 45.46 142 ILE A O 1
ATOM 1089 N N . PRO A 1 145 ? 39.969 41.031 -9.666 1.00 47.05 143 PRO A N 1
ATOM 1090 C CA . PRO A 1 145 ? 39.875 41.617 -11.005 1.00 47.83 143 PRO A CA 1
ATOM 1091 C C . PRO A 1 145 ? 38.937 42.815 -11.036 1.00 48.57 143 PRO A C 1
ATOM 1092 O O . PRO A 1 145 ? 37.955 42.835 -10.316 1.00 48.44 143 PRO A O 1
ATOM 1096 N N . GLU A 1 146 ? 39.249 43.782 -11.894 1.00 49.46 144 GLU A N 1
ATOM 1097 C CA . GLU A 1 146 ? 38.473 44.999 -12.063 1.00 50.63 144 GLU A CA 1
ATOM 1098 C C . GLU A 1 146 ? 37.045 44.695 -12.526 1.00 50.68 144 GLU A C 1
ATOM 1099 O O . GLU A 1 146 ? 36.088 45.445 -12.237 1.00 50.60 144 GLU A O 1
ATOM 1105 N N . SER A 1 147 ? 36.912 43.594 -13.270 1.00 49.96 145 SER A N 1
ATOM 1106 C CA . SER A 1 147 ? 35.607 43.123 -13.711 1.00 49.79 145 SER A CA 1
ATOM 1107 C C . SER A 1 147 ? 34.696 42.656 -12.555 1.00 49.64 145 SER A C 1
ATOM 1108 O O . SER A 1 147 ? 33.466 42.608 -12.722 1.00 49.13 145 SER A O 1
ATOM 1111 N N . ARG A 1 148 ? 35.298 42.320 -11.383 1.00 49.76 146 ARG A N 1
ATOM 1112 C CA . ARG A 1 148 ? 34.499 41.961 -10.219 1.00 50.10 146 ARG A CA 1
ATOM 1113 C C . ARG A 1 148 ? 34.319 43.194 -9.324 1.00 48.84 146 ARG A C 1
ATOM 1114 O O . ARG A 1 148 ? 33.200 43.493 -8.897 1.00 48.84 146 ARG A O 1
ATOM 1122 N N . PHE A 1 149 ? 35.411 43.931 -9.092 1.00 47.58 147 PHE A N 1
ATOM 1123 C CA . PHE A 1 149 ? 35.389 45.103 -8.211 1.00 46.24 147 PHE A CA 1
ATOM 1124 C C . PHE A 1 149 ? 34.518 46.264 -8.685 1.00 45.82 147 PHE A C 1
ATOM 1125 O O . PHE A 1 149 ? 33.744 46.811 -7.892 1.00 44.33 147 PHE A O 1
ATOM 1133 N N . THR A 1 150 ?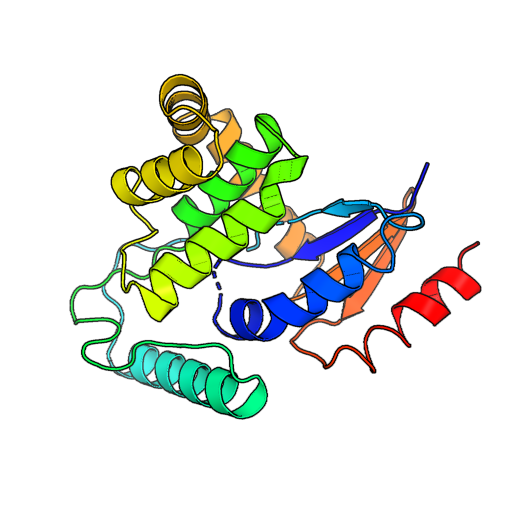 34.685 46.681 -9.943 1.00 44.77 148 THR A N 1
ATOM 1134 C CA . THR A 1 150 ? 34.019 47.910 -10.401 1.00 45.68 148 THR A CA 1
ATOM 1135 C C . THR A 1 150 ? 32.470 47.845 -10.392 1.00 45.66 148 THR A C 1
ATOM 1136 O O . THR A 1 150 ? 31.834 48.772 -9.876 1.00 46.02 148 THR A O 1
ATOM 1140 N N . PRO A 1 151 ? 31.858 46.773 -10.944 1.00 46.35 149 PRO A N 1
ATOM 1141 C CA . PRO A 1 151 ? 30.382 46.688 -10.835 1.00 46.03 149 PRO A CA 1
ATOM 1142 C C . PRO A 1 151 ? 29.875 46.769 -9.373 1.00 46.18 149 PRO A C 1
ATOM 1143 O O . PRO A 1 151 ? 28.864 47.459 -9.109 1.00 45.79 149 PRO A O 1
ATOM 1147 N N . VAL A 1 152 ? 30.566 46.082 -8.455 1.00 44.56 150 VAL A N 1
ATOM 1148 C CA . 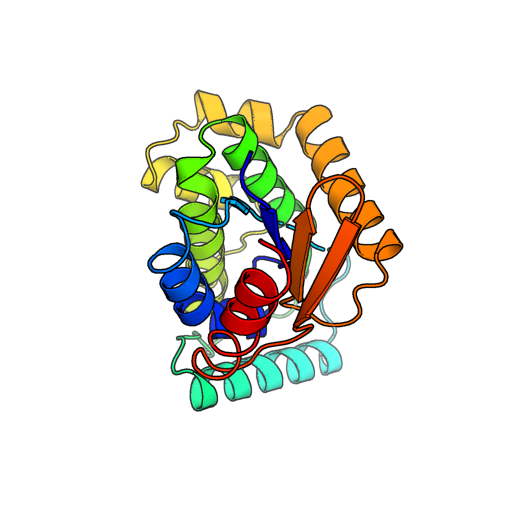VAL A 1 152 ? 30.189 46.101 -7.038 1.00 44.63 150 VAL A CA 1
ATOM 1149 C C . VAL A 1 152 ? 30.334 47.506 -6.442 1.00 44.58 150 VAL A C 1
ATOM 1150 O O . VAL A 1 152 ? 29.380 48.018 -5.858 1.00 44.92 150 VAL A O 1
ATOM 1154 N N . PHE A 1 153 ? 31.492 48.145 -6.656 1.00 43.68 151 PHE A N 1
ATOM 1155 C CA . PHE A 1 153 ? 31.729 49.526 -6.196 1.00 44.16 151 PHE A CA 1
ATOM 1156 C C . PHE A 1 153 ? 30.657 50.542 -6.667 1.00 44.30 151 PHE A C 1
ATOM 1157 O O . PHE A 1 153 ? 30.243 51.451 -5.918 1.00 44.54 151 PHE A O 1
ATOM 1165 N N . GLN A 1 154 ? 30.212 50.386 -7.905 1.00 44.07 152 GLN A N 1
ATOM 1166 C CA . GLN A 1 154 ? 29.240 51.306 -8.475 1.00 44.95 152 GLN A CA 1
ATOM 1167 C C . GLN A 1 154 ? 27.784 50.984 -8.113 1.00 45.29 152 GLN A C 1
ATOM 1168 O O . GLN A 1 154 ? 26.878 51.790 -8.407 1.00 46.45 152 GLN A O 1
ATOM 1174 N N . SER A 1 155 ? 27.550 49.821 -7.497 1.00 44.99 153 SER A N 1
ATOM 1175 C CA . SER A 1 155 ? 26.177 49.323 -7.279 1.00 44.55 153 SER A CA 1
ATOM 1176 C C . SER A 1 155 ? 25.469 50.099 -6.173 1.00 43.89 153 SER A C 1
ATOM 1177 O O . SER A 1 155 ? 26.116 50.540 -5.222 1.00 43.32 153 SER A O 1
ATOM 1180 N N . ASP A 1 156 ? 24.141 50.228 -6.300 1.00 43.04 154 ASP A N 1
ATOM 1181 C CA . ASP A 1 156 ? 23.322 50.783 -5.219 1.00 42.68 154 ASP A CA 1
ATOM 1182 C C . ASP A 1 156 ? 23.505 49.996 -3.929 1.00 43.03 154 ASP A C 1
ATOM 1183 O O . ASP A 1 156 ? 23.524 50.594 -2.835 1.00 42.02 154 ASP A O 1
ATOM 1188 N N . GLU A 1 157 ? 23.638 48.673 -4.056 1.00 42.35 155 GLU A N 1
ATOM 1189 C CA . GLU A 1 157 ? 23.880 47.822 -2.900 1.00 43.34 155 GLU A CA 1
ATOM 1190 C C . GLU A 1 157 ? 25.112 48.245 -2.089 1.00 42.87 155 GLU A C 1
ATOM 1191 O O . GLU A 1 157 ? 25.036 48.371 -0.863 1.00 42.91 155 GLU A O 1
ATOM 1197 N N . ALA A 1 158 ? 26.248 48.461 -2.760 1.00 41.93 156 ALA A N 1
ATOM 1198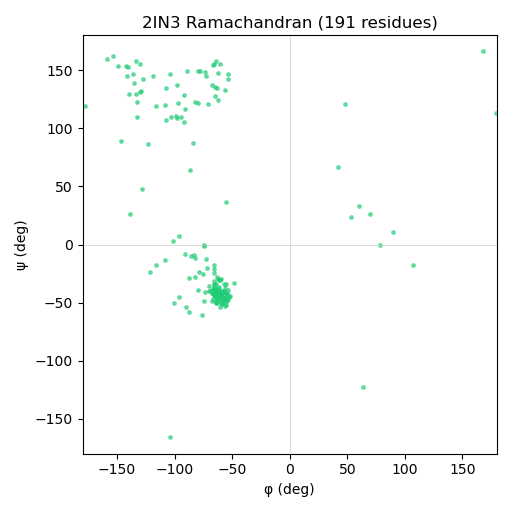 C CA . ALA A 1 158 ? 27.474 48.862 -2.048 1.00 41.12 156 ALA A CA 1
ATOM 1199 C C . ALA A 1 158 ? 27.268 50.253 -1.435 1.00 41.60 156 ALA A C 1
ATOM 1200 O O . ALA A 1 158 ? 27.651 50.506 -0.297 1.00 40.25 156 ALA A O 1
ATOM 1202 N N . LYS A 1 159 ? 26.572 51.131 -2.162 1.00 41.89 157 LYS A N 1
ATOM 1203 C CA . LYS A 1 159 ? 26.281 52.475 -1.651 1.00 41.55 157 LYS A CA 1
ATOM 1204 C C . LYS A 1 159 ? 25.422 52.443 -0.388 1.00 41.60 157 LYS A C 1
ATOM 1205 O O . LYS A 1 159 ? 25.701 53.149 0.612 1.00 40.83 157 LYS A O 1
ATOM 1211 N N . GLN A 1 160 ? 24.376 51.629 -0.433 1.00 40.39 158 GLN A N 1
ATOM 1212 C CA . GLN A 1 160 ? 23.411 51.566 0.650 1.00 40.20 158 GLN A CA 1
ATOM 1213 C C . GLN A 1 160 ? 24.001 50.846 1.856 1.00 40.61 158 GLN A C 1
ATOM 1214 O O . GLN A 1 160 ? 23.774 51.261 3.010 1.00 40.26 158 GLN A O 1
ATOM 1220 N N . ARG A 1 161 ? 24.737 49.766 1.603 1.00 40.22 159 ARG A N 1
ATOM 1221 C CA . ARG A 1 161 ? 25.448 49.092 2.705 1.00 41.03 159 ARG A CA 1
ATOM 1222 C C . ARG A 1 161 ? 26.432 49.995 3.428 1.00 41.06 159 ARG A C 1
ATOM 1223 O O . ARG A 1 161 ? 26.510 49.951 4.676 1.00 41.25 159 ARG A O 1
ATOM 1231 N N . THR A 1 162 ? 27.160 50.811 2.656 1.00 40.45 160 THR A N 1
ATOM 1232 C CA . THR A 1 162 ? 28.156 51.740 3.190 1.00 39.77 160 THR A CA 1
ATOM 1233 C C . THR A 1 162 ? 27.470 52.778 4.089 1.00 39.66 160 THR A C 1
ATOM 1234 O O . THR A 1 162 ? 27.884 53.008 5.237 1.00 39.17 160 THR A O 1
ATOM 1238 N N . LEU A 1 163 ? 26.412 53.380 3.564 1.00 38.85 161 LEU A N 1
ATOM 1239 C CA . LEU A 1 163 ? 25.627 54.355 4.305 1.00 40.23 161 LEU A CA 1
ATOM 1240 C C . LEU A 1 163 ? 24.976 53.701 5.526 1.00 40.41 161 LEU A C 1
ATOM 1241 O O . LEU A 1 163 ? 24.959 54.295 6.613 1.00 41.36 161 LEU A O 1
ATOM 1246 N N . ALA A 1 164 ? 24.460 52.478 5.382 1.00 40.61 162 ALA A N 1
ATOM 1247 C CA . ALA A 1 164 ? 23.882 51.808 6.558 1.00 41.70 162 ALA A CA 1
ATOM 1248 C C . ALA A 1 164 ? 24.902 51.603 7.690 1.00 41.14 162 ALA A C 1
ATOM 1249 O O . ALA A 1 164 ? 24.531 51.745 8.876 1.00 40.32 162 ALA A O 1
ATOM 1251 N N . GLY A 1 165 ? 26.136 51.247 7.309 1.00 41.19 163 GLY A N 1
ATOM 1252 C CA . GLY A 1 165 ? 27.311 51.170 8.220 1.00 42.05 163 GLY A CA 1
ATOM 1253 C C . GLY A 1 165 ? 27.510 52.493 8.940 1.00 42.51 163 GLY A C 1
ATOM 1254 O O . GLY A 1 165 ? 27.598 52.521 10.168 1.00 41.92 163 GLY A O 1
ATOM 1255 N N . PHE A 1 166 ? 27.576 53.600 8.197 1.00 41.83 164 PHE A N 1
ATOM 1256 C CA . PHE A 1 166 ? 27.778 54.907 8.841 1.00 41.63 164 PHE A CA 1
ATOM 1257 C C . PHE A 1 166 ? 26.668 55.192 9.867 1.00 42.74 164 PHE A C 1
ATOM 1258 O O . PHE A 1 166 ? 26.928 55.688 10.981 1.00 42.56 164 PHE A O 1
ATOM 1266 N N . GLN A 1 167 ? 25.423 54.888 9.482 1.00 42.00 165 GLN A N 1
ATOM 1267 C CA . GLN A 1 167 ? 24.279 55.098 10.341 1.00 43.01 165 GLN A CA 1
ATOM 1268 C C . GLN A 1 167 ? 24.339 54.227 11.593 1.00 43.00 165 GLN A C 1
ATOM 1269 O O . GLN A 1 167 ? 23.990 54.691 12.681 1.00 41.58 165 GLN A O 1
ATOM 1275 N N . ARG A 1 168 ? 24.784 52.979 11.446 1.00 42.91 166 ARG A N 1
ATOM 1276 C CA . ARG A 1 168 ? 24.891 52.086 12.607 1.00 45.21 166 ARG A CA 1
ATOM 1277 C C . ARG A 1 168 ? 25.963 52.570 13.592 1.00 43.59 166 ARG A C 1
ATOM 1278 O O . ARG A 1 168 ? 25.775 52.503 14.816 1.00 43.98 166 ARG A O 1
ATOM 1286 N N . VAL A 1 169 ? 27.061 53.087 13.046 1.00 42.93 167 VAL A N 1
ATOM 1287 C CA . VAL A 1 169 ? 28.144 53.645 13.858 1.00 43.71 167 VAL A CA 1
ATOM 1288 C C . VAL A 1 169 ? 27.607 54.794 14.679 1.00 44.16 167 VAL A C 1
ATOM 1289 O O . VAL A 1 169 ? 27.840 54.859 15.892 1.00 44.99 167 VAL A O 1
ATOM 1293 N N . ALA A 1 170 ? 26.831 55.668 14.038 1.00 44.56 168 ALA A N 1
ATOM 1294 C CA . ALA A 1 170 ? 26.179 56.788 14.720 1.00 45.30 168 ALA A CA 1
ATOM 1295 C C . ALA A 1 170 ? 25.221 56.294 15.792 1.00 46.37 168 ALA A C 1
ATOM 1296 O O . ALA A 1 170 ? 25.212 56.813 16.913 1.00 46.75 168 ALA A O 1
ATOM 1298 N N . GLN A 1 171 ? 24.431 55.283 15.452 1.00 47.32 169 GLN A N 1
ATOM 1299 C CA . GLN A 1 171 ? 23.433 54.703 16.359 1.00 48.88 169 GLN A CA 1
ATOM 1300 C C . GLN A 1 171 ? 24.098 54.112 17.604 1.00 48.78 169 GLN A C 1
ATOM 1301 O O . GLN A 1 171 ? 23.583 54.251 18.732 1.00 48.39 169 GLN A O 1
ATOM 1307 N N . TRP A 1 172 ? 25.258 53.499 17.406 1.00 48.52 170 TRP A N 1
ATOM 1308 C CA . TRP A 1 172 ? 26.031 52.939 18.500 1.00 49.14 170 TRP A CA 1
ATOM 1309 C C . TRP A 1 172 ? 26.743 53.993 19.359 1.00 49.47 170 TRP A C 1
ATOM 1310 O O . TRP A 1 172 ? 27.436 53.642 20.309 1.00 50.33 170 TRP A O 1
ATOM 1321 N N . GLY A 1 173 ? 26.608 55.266 19.002 1.00 49.50 171 GLY A N 1
ATOM 1322 C CA . GLY A 1 173 ? 27.222 56.350 19.769 1.00 49.99 171 GLY A CA 1
ATOM 1323 C C . GLY A 1 173 ? 28.743 56.448 19.718 1.00 50.37 171 GLY A C 1
ATOM 1324 O O . GLY A 1 173 ? 29.357 56.994 20.644 1.00 50.18 171 GLY A O 1
ATOM 1325 N N . ILE A 1 174 ? 29.366 55.952 18.647 1.00 50.37 172 ILE A N 1
ATOM 1326 C CA . ILE A 1 174 ? 30.835 55.937 18.586 1.00 51.25 172 ILE A CA 1
ATOM 1327 C C . ILE A 1 174 ? 31.396 57.359 18.419 1.00 51.60 172 ILE A C 1
ATOM 1328 O O . ILE A 1 174 ? 31.102 58.035 17.443 1.00 51.19 172 ILE A O 1
ATOM 1333 N N . SER A 1 175 ? 32.232 57.789 19.363 1.00 53.43 173 SER A N 1
ATOM 1334 C CA . SER A 1 175 ? 32.679 59.193 19.403 1.00 55.51 173 SER A CA 1
ATOM 1335 C C . SER A 1 175 ? 34.149 59.390 19.000 1.00 55.56 173 SER A C 1
ATOM 1336 O O . SER A 1 175 ? 34.595 60.522 18.758 1.00 56.26 173 SER A O 1
ATOM 1339 N N . GLY A 1 176 ? 34.895 58.296 18.940 1.00 54.74 174 GLY A N 1
ATOM 1340 C CA . GLY A 1 176 ? 36.303 58.365 18.610 1.00 53.97 174 GLY A CA 1
ATOM 1341 C C . GLY A 1 176 ? 36.657 57.208 17.709 1.00 52.85 174 GLY A C 1
ATOM 1342 O O . GLY A 1 176 ? 36.005 56.167 17.737 1.00 53.02 174 GLY A O 1
ATOM 1343 N N . PHE A 1 177 ? 37.676 57.400 16.884 1.00 52.25 175 PHE A N 1
ATOM 1344 C CA . PHE A 1 177 ? 38.087 56.364 15.914 1.00 50.63 175 PHE A CA 1
ATOM 1345 C C . PHE A 1 177 ? 39.597 56.300 15.959 1.00 48.90 175 PHE A C 1
ATOM 1346 O O . PHE A 1 177 ? 40.225 57.330 16.224 1.00 49.26 175 PHE A O 1
ATOM 1354 N N . PRO A 1 178 ? 40.177 55.096 15.761 1.00 46.11 176 PRO A N 1
ATOM 1355 C CA . PRO A 1 178 ? 39.514 53.807 15.508 1.00 45.49 176 PRO A CA 1
ATOM 1356 C C . PRO A 1 178 ? 38.720 53.350 16.745 1.00 44.13 176 PRO A C 1
ATOM 1357 O O . PRO A 1 178 ? 39.041 53.774 17.848 1.00 43.69 176 PRO A O 1
ATOM 1361 N N . ALA A 1 179 ? 37.689 52.532 16.564 1.00 43.28 177 ALA A N 1
ATOM 1362 C CA . ALA A 1 179 ? 36.954 52.016 17.713 1.00 43.08 177 ALA A CA 1
ATOM 1363 C C . ALA A 1 179 ? 36.846 50.524 17.546 1.00 43.57 177 ALA A C 1
ATOM 1364 O O . ALA A 1 179 ? 36.924 50.008 16.427 1.00 44.47 177 ALA A O 1
ATOM 1366 N N . LEU A 1 180 ? 36.693 49.830 18.666 1.00 43.65 178 LEU A N 1
ATOM 1367 C CA . LEU A 1 180 ? 36.527 48.384 18.639 1.0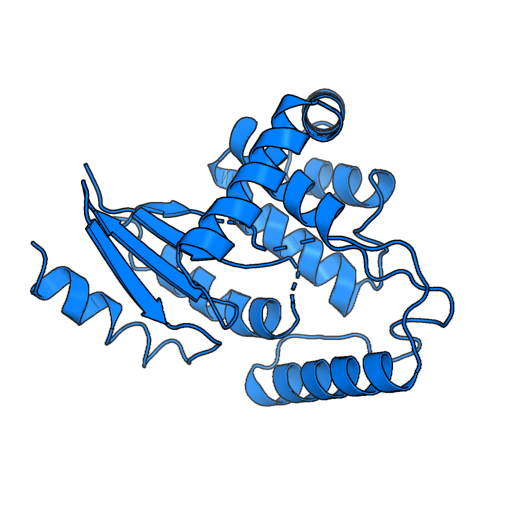0 43.66 178 LEU A CA 1
ATOM 1368 C C . LEU A 1 180 ? 35.313 48.058 19.479 1.00 43.40 178 LEU A C 1
ATOM 1369 O O . LEU A 1 180 ? 35.184 48.546 20.621 1.00 43.02 178 LEU A O 1
ATOM 1374 N N . VAL A 1 181 ? 34.441 47.238 18.915 1.00 42.78 179 VAL A N 1
ATOM 1375 C CA . VAL A 1 181 ? 33.207 46.805 19.573 1.00 44.17 179 VAL A CA 1
ATOM 1376 C C . VAL A 1 181 ? 33.062 45.303 19.402 1.00 44.11 179 VAL A C 1
ATOM 1377 O O . VAL A 1 181 ? 33.159 44.788 18.275 1.00 44.26 179 VAL A O 1
ATOM 1381 N N . VAL A 1 182 ? 32.812 44.607 20.511 1.00 44.47 180 VAL A N 1
ATOM 1382 C CA . VAL A 1 182 ? 32.415 43.203 20.444 1.00 45.00 180 VAL A CA 1
ATOM 1383 C C . VAL A 1 182 ? 30.888 43.068 20.392 1.00 45.11 180 VAL A C 1
ATOM 1384 O O . VAL A 1 182 ? 30.156 43.657 21.187 1.00 45.49 180 VAL A O 1
ATOM 1388 N N . GLU A 1 183 ? 30.418 42.306 19.420 1.00 45.97 181 GLU A N 1
ATOM 1389 C CA . GLU A 1 183 ? 29.007 42.021 19.294 1.00 47.55 181 GLU A CA 1
ATOM 1390 C C . GLU A 1 183 ? 28.858 40.529 19.485 1.00 47.64 181 GLU A C 1
ATOM 1391 O O . GLU A 1 183 ? 29.434 39.721 18.740 1.00 47.35 181 GLU A O 1
ATOM 1397 N N . SER A 1 184 ? 28.100 40.171 20.508 1.00 48.61 182 SER A N 1
ATOM 1398 C CA . SER A 1 184 ? 27.870 38.783 20.821 1.00 49.77 18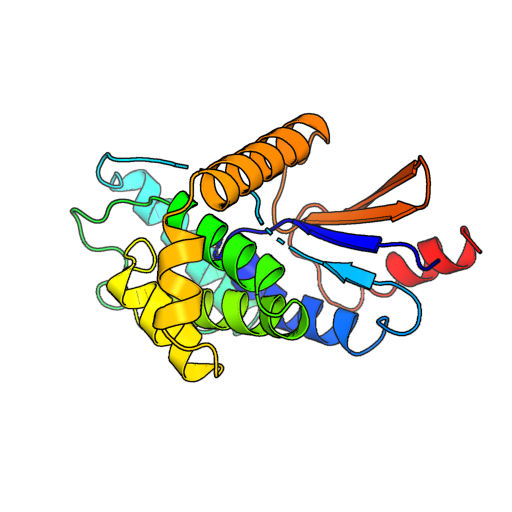2 SER A CA 1
ATOM 1399 C C . SER A 1 184 ? 26.369 38.598 21.047 1.00 50.38 182 SER A C 1
ATOM 1400 O O . SER A 1 184 ? 25.802 39.109 22.025 1.00 50.11 182 SER A O 1
ATOM 1403 N N . GLY A 1 185 ? 25.733 37.905 20.104 1.00 50.91 183 GLY A N 1
ATOM 1404 C CA . GLY A 1 185 ? 24.293 37.658 20.155 1.00 52.72 183 GLY A CA 1
ATOM 1405 C C . GLY A 1 185 ? 23.597 38.994 20.054 1.00 53.45 183 GLY A C 1
ATOM 1406 O O . GLY A 1 185 ? 23.837 39.757 19.122 1.00 53.96 183 GLY A O 1
ATOM 1407 N N . THR A 1 186 ? 22.792 39.290 21.062 1.00 53.85 184 THR A N 1
ATOM 1408 C CA . THR A 1 186 ? 22.038 40.539 21.148 1.00 54.66 184 THR A CA 1
ATOM 1409 C C . THR A 1 186 ? 22.867 41.719 21.702 1.00 54.55 184 THR A C 1
ATOM 1410 O O . THR A 1 186 ? 22.452 42.880 21.591 1.00 55.49 184 THR A O 1
ATOM 1414 N N . ASP A 1 187 ? 24.049 41.420 22.249 1.00 53.41 185 ASP A N 1
ATOM 1415 C CA . ASP A 1 187 ? 24.788 42.373 23.075 1.00 52.12 185 ASP A CA 1
ATOM 1416 C C . ASP A 1 187 ? 25.972 42.990 22.342 1.00 51.03 185 ASP A C 1
ATOM 1417 O O . ASP A 1 187 ? 26.592 42.347 21.504 1.00 49.94 185 ASP A O 1
ATOM 1422 N N . ARG A 1 188 ? 26.253 44.251 22.658 1.00 49.99 186 ARG A N 1
ATOM 1423 C CA . ARG A 1 188 ? 27.428 44.925 22.154 1.00 49.97 186 ARG A CA 1
ATOM 1424 C C . ARG A 1 188 ? 28.202 45.531 23.298 1.00 48.62 186 ARG A C 1
ATOM 1425 O O . ARG A 1 188 ? 27.621 46.045 24.243 1.00 47.99 186 ARG A O 1
ATOM 1433 N N . TYR A 1 189 ? 29.524 45.473 23.180 1.00 47.22 187 TYR A N 1
ATOM 1434 C CA . TYR A 1 189 ? 30.438 45.892 24.222 1.00 46.30 187 TYR A CA 1
ATOM 1435 C C . TYR A 1 189 ? 31.498 46.774 23.602 1.00 46.78 187 TYR A C 1
ATOM 1436 O O . TYR A 1 189 ? 32.194 46.356 22.677 1.00 45.22 187 TYR A O 1
ATOM 1445 N N . LEU A 1 190 ? 31.626 47.990 24.110 1.00 47.73 188 LEU A N 1
ATOM 1446 C CA . LEU A 1 190 ? 32.635 48.897 23.597 1.00 49.44 188 LEU A CA 1
ATOM 1447 C C . LEU A 1 190 ? 33.970 48.526 24.214 1.00 50.16 188 LEU A C 1
ATOM 1448 O O . LEU A 1 190 ? 34.094 48.494 25.446 1.00 51.19 188 LEU A O 1
ATOM 1453 N N . ILE A 1 191 ? 34.956 48.209 23.375 1.00 49.87 189 ILE A N 1
ATOM 1454 C CA . ILE A 1 191 ? 36.311 47.867 23.856 1.00 50.50 189 ILE A CA 1
ATOM 1455 C C . ILE A 1 191 ? 37.197 49.113 23.966 1.00 50.74 189 ILE A C 1
ATOM 1456 O O . ILE A 1 191 ? 37.740 49.380 25.041 1.00 51.58 189 ILE A O 1
ATOM 1461 N N . THR A 1 192 ? 37.313 49.888 22.881 1.00 50.15 190 THR A N 1
ATOM 1462 C CA . THR A 1 192 ? 38.137 51.113 22.872 1.00 50.42 190 THR A CA 1
ATOM 1463 C C . THR A 1 192 ? 37.525 52.105 21.908 1.00 49.87 190 THR A C 1
ATOM 1464 O O . THR A 1 192 ? 36.847 51.695 20.961 1.00 47.84 190 THR A O 1
ATOM 1468 N N . THR A 1 193 ? 37.752 53.398 22.125 1.00 49.38 191 THR A N 1
ATOM 1469 C CA . THR A 1 193 ? 37.268 54.395 21.152 1.00 51.45 191 THR A CA 1
ATOM 1470 C C . THR A 1 193 ? 38.335 55.370 20.693 1.00 51.73 191 THR A C 1
ATOM 1471 O O . THR A 1 193 ? 38.093 56.587 20.668 1.00 55.02 191 THR A O 1
ATOM 1475 N N . GLY A 1 194 ? 39.499 54.854 20.328 1.00 50.52 192 GLY A N 1
ATOM 1476 C CA . GLY A 1 194 ? 40.647 55.672 19.979 1.00 48.80 192 GLY A CA 1
ATOM 1477 C C . GLY A 1 194 ? 41.838 54.748 19.931 1.00 48.03 192 GLY A C 1
ATOM 1478 O O . GLY A 1 194 ? 41.744 53.595 20.368 1.00 46.41 192 GLY A O 1
ATOM 1479 N N . TYR A 1 195 ? 42.939 55.235 19.366 1.00 47.39 193 TYR A N 1
ATOM 1480 C CA . TYR A 1 195 ? 44.199 54.478 19.354 1.00 47.67 193 TYR A CA 1
ATOM 1481 C C . TYR A 1 195 ? 44.610 54.118 20.788 1.00 46.94 193 TYR A C 1
ATOM 1482 O O . TYR A 1 195 ? 44.592 54.973 21.682 1.00 44.85 193 TYR A O 1
ATOM 1491 N N . ARG A 1 196 ? 44.978 52.860 21.009 1.00 47.13 194 ARG A N 1
ATOM 1492 C CA . ARG A 1 196 ? 45.682 52.486 22.261 1.00 48.70 194 ARG A CA 1
ATOM 1493 C C . ARG A 1 196 ? 46.721 51.443 21.857 1.00 47.23 194 ARG A C 1
ATOM 1494 O O . ARG A 1 196 ? 46.542 50.754 20.841 1.00 47.47 194 ARG A O 1
ATOM 1502 N N . PRO A 1 197 ? 47.815 51.323 22.624 1.00 47.37 195 PRO A N 1
ATOM 1503 C CA . PRO A 1 197 ? 48.830 50.293 22.340 1.00 47.13 195 PRO A CA 1
ATOM 1504 C C . PRO A 1 197 ? 48.310 48.860 22.482 1.00 47.11 195 PRO A C 1
ATOM 1505 O O . PRO A 1 197 ? 47.304 48.624 23.164 1.00 48.03 195 PRO A O 1
ATOM 1509 N N . ILE A 1 198 ? 48.988 47.929 21.826 1.00 45.98 196 ILE A N 1
ATOM 1510 C CA . ILE A 1 198 ? 48.611 46.501 21.832 1.00 46.06 196 ILE A CA 1
ATOM 1511 C C . ILE A 1 198 ? 48.501 45.917 23.258 1.00 46.03 196 ILE A C 1
ATOM 1512 O O . ILE A 1 198 ? 47.645 45.056 23.514 1.00 46.04 196 ILE A O 1
ATOM 1517 N N . GLU A 1 199 ? 49.335 46.396 24.186 1.00 45.12 197 GLU A N 1
ATOM 1518 C CA . GLU A 1 199 ? 49.288 45.861 25.567 1.00 45.05 197 GLU A CA 1
ATOM 1519 C C . GLU A 1 199 ? 47.943 46.174 26.229 1.00 44.52 197 GLU A C 1
ATOM 1520 O O . GLU A 1 199 ? 47.332 45.307 26.861 1.00 43.42 197 GLU A O 1
ATOM 1526 N N . ALA A 1 200 ? 47.471 47.414 26.073 1.00 44.45 198 ALA A N 1
ATOM 1527 C CA . ALA A 1 200 ? 46.169 47.787 26.634 1.00 44.35 198 ALA A CA 1
ATOM 1528 C C . ALA A 1 200 ? 45.025 46.976 26.005 1.00 44.36 198 ALA A C 1
ATOM 1529 O O . ALA A 1 200 ? 44.116 46.552 26.704 1.00 44.91 198 ALA A O 1
ATOM 1531 N N A LEU A 1 201 ? 45.089 46.725 24.714 0.50 44.12 199 LEU A N 1
ATOM 1532 N N B LEU A 1 201 ? 45.095 46.787 24.688 0.50 43.71 199 LEU A N 1
ATOM 1533 C CA A LEU A 1 201 ? 43.974 46.058 24.054 0.50 44.43 199 LEU A CA 1
ATOM 1534 C CA B LEU A 1 201 ? 44.073 46.062 23.919 0.50 43.62 199 LEU A CA 1
ATOM 1535 C C A LEU A 1 201 ? 43.980 44.559 24.319 0.50 43.54 199 LEU A C 1
ATOM 1536 C C B LEU A 1 201 ? 43.999 44.606 24.351 0.50 43.07 199 LEU A C 1
ATOM 1537 O O A LEU A 1 201 ? 42.918 43.943 24.407 0.50 43.51 199 LEU A O 1
ATOM 1538 O O B LEU A 1 201 ? 42.907 44.068 24.567 0.50 42.91 199 LEU A O 1
ATOM 1547 N N . ARG A 1 202 ? 45.173 43.993 24.495 1.00 42.74 200 ARG A N 1
ATOM 1548 C CA . ARG A 1 202 ? 45.280 42.605 24.986 1.00 41.77 200 ARG A CA 1
ATOM 1549 C C . ARG A 1 202 ? 44.554 42.447 26.326 1.00 41.17 200 ARG A C 1
ATOM 1550 O O . ARG A 1 202 ? 43.760 41.522 26.505 1.00 40.80 200 ARG A O 1
ATOM 1558 N N A GLN A 1 203 ? 44.822 43.360 27.262 0.50 40.57 201 GLN A N 1
ATOM 1559 N N B GLN A 1 203 ? 44.818 43.361 27.253 0.50 40.69 201 GLN A N 1
ATOM 1560 C CA A GLN A 1 203 ? 44.123 43.357 28.556 0.50 40.65 201 GLN A CA 1
ATOM 1561 C CA B GLN A 1 203 ? 44.136 43.329 28.543 0.50 40.93 201 GLN A CA 1
ATOM 1562 C C A GLN A 1 203 ? 42.599 43.372 28.372 0.50 40.14 201 GLN A C 1
ATOM 1563 C C B GLN A 1 203 ? 42.603 43.387 28.392 0.50 40.29 201 GLN A C 1
ATOM 1564 O O A GLN A 1 203 ? 41.885 42.556 28.958 0.50 39.21 201 GLN A O 1
ATOM 1565 O O B GLN A 1 203 ? 41.884 42.605 29.018 0.50 39.37 201 GLN A O 1
ATOM 1576 N N . LEU A 1 204 ? 42.121 44.326 27.575 1.00 39.79 202 LEU A N 1
ATOM 1577 C CA . LEU A 1 204 ? 40.681 44.549 27.397 1.00 40.60 202 LEU A CA 1
ATOM 1578 C C . LEU A 1 204 ? 40.015 43.326 26.757 1.00 40.15 202 LEU A C 1
ATOM 1579 O O . LEU A 1 204 ? 39.035 42.778 27.287 1.00 40.18 202 LEU A O 1
ATOM 1584 N N . LEU A 1 205 ? 40.613 42.840 25.681 1.00 39.11 203 LEU A N 1
ATOM 1585 C CA . LEU A 1 205 ? 40.098 41.631 25.012 1.00 39.06 203 LEU A CA 1
ATOM 1586 C C . LEU A 1 205 ? 40.162 40.402 25.903 1.00 39.02 203 LEU A C 1
ATOM 1587 O O . LEU A 1 205 ? 39.203 39.632 25.957 1.00 37.69 203 LEU A O 1
ATOM 1592 N N . ASP A 1 206 ? 41.289 40.227 26.598 1.00 38.63 204 ASP A N 1
ATOM 1593 C CA . ASP A 1 206 ? 41.453 39.086 27.493 1.00 38.27 204 ASP A CA 1
ATOM 1594 C C . ASP A 1 206 ? 40.338 39.051 28.546 1.00 38.24 204 ASP A C 1
ATOM 1595 O O . ASP A 1 206 ? 39.771 38.000 28.827 1.00 37.88 204 ASP A O 1
ATOM 1600 N N . THR A 1 207 ? 40.059 40.212 29.146 1.00 38.42 205 THR A N 1
ATOM 1601 C CA . THR A 1 207 ? 39.032 40.328 30.193 1.00 38.48 205 THR A CA 1
ATOM 1602 C C . THR A 1 207 ? 37.639 40.077 29.621 1.00 38.53 205 THR A C 1
ATOM 1603 O O . THR A 1 207 ? 36.828 39.361 30.229 1.00 37.77 205 THR A O 1
ATOM 1607 N N . TRP A 1 208 ? 37.367 40.638 28.446 1.00 38.71 206 TRP A N 1
ATOM 1608 C CA . TRP A 1 208 ? 36.087 40.384 27.773 1.00 38.79 206 TRP A CA 1
ATOM 1609 C C . TRP A 1 208 ? 35.883 38.875 27.576 1.00 38.73 206 TRP A C 1
ATOM 1610 O O . TRP A 1 208 ? 34.857 38.330 27.994 1.00 38.89 206 TRP A O 1
ATOM 1621 N N . LEU A 1 209 ? 36.863 38.198 26.970 1.00 38.78 207 LEU A N 1
ATOM 1622 C CA . LEU A 1 209 ? 36.763 36.734 26.760 1.00 39.75 207 LEU A CA 1
ATOM 1623 C C . LEU A 1 209 ? 36.660 35.913 28.057 1.00 40.34 207 LEU A C 1
ATOM 1624 O O . LEU A 1 209 ? 35.955 34.907 28.085 1.00 40.52 207 LEU A O 1
ATOM 1629 N N . GLN A 1 210 ? 37.362 36.342 29.108 1.00 40.97 208 GLN A N 1
ATOM 1630 C CA . GLN A 1 210 ? 37.282 35.691 30.430 1.00 42.47 208 GLN A CA 1
ATOM 1631 C C . GLN A 1 210 ? 35.883 35.844 31.036 1.00 43.63 208 GLN A C 1
ATOM 1632 O O . GLN A 1 210 ? 35.330 34.891 31.568 1.00 43.44 208 GLN A O 1
ATOM 1638 N N . GLN A 1 211 ? 35.321 37.050 30.940 1.00 45.94 209 GLN A N 1
ATOM 1639 C CA . GLN A 1 211 ? 34.001 37.352 31.512 1.00 48.50 209 GLN A CA 1
ATOM 1640 C C . GLN A 1 211 ? 32.854 36.836 30.654 1.00 49.71 209 GLN A C 1
ATOM 1641 O O . GLN A 1 211 ? 31.744 36.615 31.153 1.00 49.57 209 GLN A O 1
ATOM 1647 N N . HIS A 1 212 ? 33.124 36.659 29.366 1.00 51.66 210 HIS A N 1
ATOM 1648 C CA . HIS A 1 212 ? 32.110 36.260 28.398 1.00 53.58 210 HIS A CA 1
ATOM 1649 C C . HIS A 1 212 ? 32.525 34.982 27.700 1.00 54.55 210 HIS A C 1
ATOM 1650 O O . HIS A 1 212 ? 33.128 34.996 26.627 1.00 54.68 210 HIS A O 1
ATOM 1657 N N . GLY A 1 213 ? 32.176 33.873 28.341 1.00 55.32 211 GLY A N 1
ATOM 1658 C CA . GLY A 1 213 ? 32.594 32.553 27.914 1.00 56.00 211 GLY A CA 1
ATOM 1659 C C . GLY A 1 213 ? 33.127 31.780 29.103 1.00 56.30 211 GLY A C 1
ATOM 1660 O O . GLY A 1 213 ? 32.556 31.838 30.194 1.00 56.55 211 GLY A O 1
#

Secondary structure (DSSP, 8-state):
---EEEEE----HHHHHHHHHHHHHHHHHTTT-EEE------SBPPHHHHHHHHHHHHHHHHHH------TT-S-TT-B---HHHHHHHHHHHHH-GGGHHHHHHHHHHHHHTT---TTSHHHHHHHHHHTT--HHHHHHHHHSHHHHHHHHHHHHHHHHTT--SSSEEEEEETTEEEEEESS---HHHHHHHHHHHHHH--

CATH classification: 3.40.30.10 (+1 more: 1.10.472.60)

Radius of gyration: 16.88 Å; Cα contacts (8 Å, |Δi|>4): 287; chains: 1; bounding box: 34×45×45 Å

InterPro domains:
  IPR001853 DSBA-like thioredoxin domain [PF01323] (13-203)
  IPR036249 Thioredoxin-like superfamily [SSF52833] (7-209)

Nearest PDB structures (foldseek):
  2in3-assembly1_A  TM=1.005E+00  e=8.006E-37  Nitrosomonas europaea
  3kzq-assembly3_D-3  TM=8.615E-01  e=1.310E-13  Vibrio parahaemolyticus
  6gho-assembly1_B  TM=8.381E-01  e=1.849E-11  Geobacillus kaustophilus HTA426
  6ghb-assembly1_B  TM=8.441E-01  e=8.303E-11  Geobacillus kaustophilus HTA426
  6ghb-assembly2_D  TM=8.011E-01  e=7.854E-11  Geobacillus kaustophilus HTA426

B-factor: mean 48.0, std 7.31, range [33.77, 121.23]

Solvent-accessible surface area: 10268 Å² total